Protein AF-0000000078528926 (afdb_homodimer)

Foldseek 3Di:
DAFEAEDELLEQQDPVSVVVVVVVPVVDDHQKYKYKLNLHQDWDWDADPQQKIKTKDHAPPVSGMIIIMIGHNVCSVVWPDWDDPDSHDIDTDD/DAFEAEDELLEQQDPVSVVVVVVVPVVDDHQKYKYKLNLHQDWDWDADPQQKIKTKDHAPPVSGMIIIMIGHNVCNVVWPDWDDPDSHDIDTDD

Secondary structure (DSSP, 8-state):
--EEEEEE-S---SHHHHHHHHHHHTTS--SEEEEE----SS-EEEE-TTS-EEEE----TTS---EEEEE-HHHHTT--EEEESSSSEEEEE-/--EEEEEE-S---SHHHHHHHHHHHTTS--SEEEEE----SS-EEEE-TTS-EEEE----TTS---EEEEE-HHHHTT--EEEEEETTEEEEE-

pLDDT: mean 97.45, std 1.58, range [87.81, 98.94]

Solvent-accessible surface area (backbone atoms only — not comparable to full-atom values): 9236 Å² total; per-residue (Å²): 124,52,30,40,29,23,34,56,57,80,44,43,64,44,71,67,41,43,50,50,49,53,58,55,52,71,74,51,88,59,41,32,33,32,33,25,32,27,32,17,82,58,65,44,79,46,73,46,96,84,44,31,33,39,40,37,30,33,22,46,99,86,46,51,34,3,18,30,38,41,29,29,46,92,47,40,83,47,54,73,48,75,46,61,79,47,38,41,28,23,39,35,34,57,126,52,30,43,28,23,32,55,55,79,43,43,63,42,70,66,41,44,50,50,48,52,57,55,52,71,75,51,89,58,42,31,35,30,32,25,31,26,33,18,84,57,66,44,78,46,73,46,96,84,43,30,33,38,39,37,31,34,23,46,100,86,46,52,33,3,19,29,36,41,29,28,47,94,46,40,84,47,55,72,48,75,45,61,80,47,38,42,29,22,38,36,34,57

Nearest PDB structures (foldseek):
  7n8k-assembly2_B  TM=6.130E-01  e=2.178E-03  Homo sapiens
  8uw3-assembly1_A  TM=6.083E-01  e=4.406E-03  Homo sapiens
  8igi-assembly2_B  TM=6.997E-01  e=2.049E-02  Helicobacter pylori 26695
  5cfe-assembly1_A  TM=7.271E-01  e=3.887E-02  Bacillus subtilis subsp. subtilis str. 168
  7n8k-assembly2_B  TM=6.115E-01  e=2.161E-03  Homo sapiens

Radius of gyration: 15.08 Å; Cα contacts (8 Å, |Δi|>4): 512; chains: 2; bounding box: 36×37×34 Å

InterPro domains:
  IPR036691 Endonuclease/exonuclease/phosphatase superfamily [G3DSA:3.60.10.10] (1-93)
  IPR036691 Endonuclease/exonuclease/phosphatase superfamily [SSF56219] (2-76)

Organism: NCBI:txid53326

Sequence (188 aa):
MMTICTFNARTLASEASIEDLMVQARKIRYDVIGLTETRRHRPLNATFDTGKELFFGTCDGRGVGGVGVLVNTNLAMNIDSFEQLTTRIGRLRLMMTICTFNARTLASEASIEDLMVQARKIRYDVIGLTETRRHRPLNATFDTGKELFFGTCDGRGVGGVGVLVNTNLAMNIDSFEQLTTRIGRLRL

Structure (mmCIF, N/CA/C/O backbone):
data_AF-0000000078528926-model_v1
#
loop_
_entity.id
_entity.type
_entity.pdbx_description
1 polymer 'Endonuclease/exonuclease/phosphatase domain-containing protein'
#
loop_
_atom_site.group_PDB
_atom_site.id
_atom_site.type_symbol
_atom_site.label_atom_id
_atom_site.label_alt_id
_atom_site.label_comp_id
_atom_site.label_asym_id
_atom_site.label_entity_id
_atom_site.label_seq_id
_atom_site.pdbx_PDB_ins_code
_atom_site.Cartn_x
_atom_site.Cartn_y
_atom_site.Cartn_z
_atom_site.occupancy
_atom_site.B_iso_or_equiv
_atom_site.auth_seq_id
_atom_site.auth_comp_id
_atom_site.auth_asym_id
_atom_site.auth_atom_id
_atom_site.pdbx_PDB_model_num
ATOM 1 N N . MET A 1 1 ? 16.234 4.812 -8.852 1 87.94 1 MET A N 1
ATOM 2 C CA . MET A 1 1 ? 14.938 5.348 -8.438 1 87.94 1 MET A CA 1
ATOM 3 C C . MET A 1 1 ? 13.938 4.227 -8.188 1 87.94 1 MET A C 1
ATOM 5 O O . MET A 1 1 ? 13.859 3.27 -8.961 1 87.94 1 MET A O 1
ATOM 9 N N . MET A 1 2 ? 13.258 4.137 -7.004 1 97 2 MET A N 1
ATOM 10 C CA . MET A 1 2 ? 12.297 3.096 -6.637 1 97 2 MET A CA 1
ATOM 11 C C . MET A 1 2 ? 10.867 3.604 -6.762 1 97 2 MET A C 1
ATOM 13 O O . MET A 1 2 ? 10.562 4.727 -6.355 1 97 2 MET A O 1
ATOM 17 N N . THR A 1 3 ? 10 2.818 -7.418 1 98.69 3 THR A N 1
ATOM 18 C CA . THR A 1 3 ? 8.586 3.158 -7.578 1 98.69 3 THR A CA 1
ATOM 19 C C . THR A 1 3 ? 7.711 2.23 -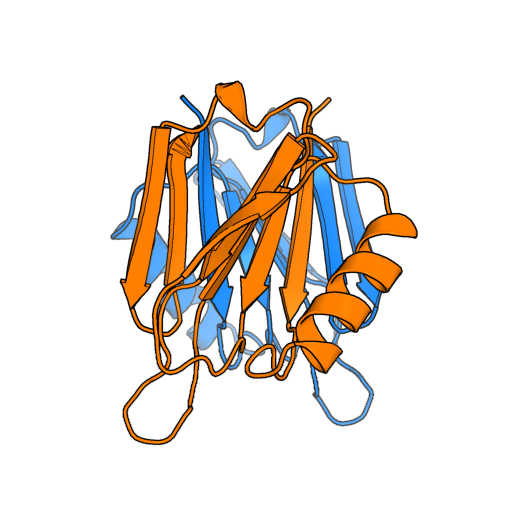6.746 1 98.69 3 THR A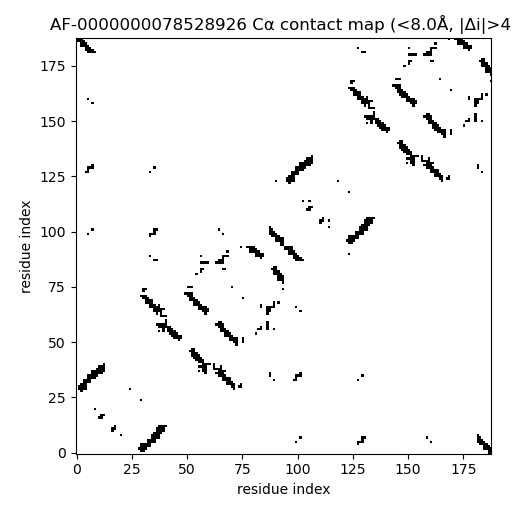 C 1
ATOM 21 O O . THR A 1 3 ? 7.676 1.021 -6.984 1 98.69 3 THR A O 1
ATOM 24 N N . ILE A 1 4 ? 7 2.832 -5.801 1 98.81 4 ILE A N 1
ATOM 25 C CA . ILE A 1 4 ? 6.102 2.09 -4.922 1 98.81 4 ILE A CA 1
ATOM 26 C C . ILE A 1 4 ? 4.652 2.473 -5.219 1 98.81 4 ILE A C 1
ATOM 28 O O . ILE A 1 4 ? 4.293 3.65 -5.164 1 98.81 4 ILE A O 1
ATOM 32 N N . CYS A 1 5 ? 3.838 1.512 -5.527 1 98.81 5 CYS A N 1
ATOM 33 C CA . CYS A 1 5 ? 2.42 1.758 -5.762 1 98.81 5 CYS A CA 1
ATOM 34 C C . CYS A 1 5 ? 1.57 1.136 -4.66 1 98.81 5 CYS A C 1
ATOM 36 O O . CYS A 1 5 ? 1.997 0.185 -4.004 1 98.81 5 CYS A O 1
ATOM 38 N N . THR A 1 6 ? 0.467 1.635 -4.41 1 98.62 6 THR A N 1
ATOM 39 C CA . THR A 1 6 ? -0.575 1.035 -3.582 1 98.62 6 THR A CA 1
ATOM 40 C C . THR A 1 6 ? -1.842 0.796 -4.398 1 98.62 6 THR A C 1
ATOM 42 O O . THR A 1 6 ? -2.188 1.6 -5.27 1 98.62 6 THR A O 1
ATOM 45 N N . PHE A 1 7 ? -2.506 -0.247 -4.125 1 98.62 7 PHE A N 1
ATOM 46 C CA . PHE A 1 7 ? -3.678 -0.627 -4.906 1 98.62 7 PHE A CA 1
ATOM 47 C C . PHE A 1 7 ? -4.734 -1.266 -4.016 1 98.62 7 PHE A C 1
ATOM 49 O O . PHE A 1 7 ? -4.496 -2.312 -3.408 1 98.62 7 PHE A O 1
ATOM 56 N N . ASN A 1 8 ? -5.824 -0.654 -3.838 1 98.31 8 ASN A N 1
ATOM 57 C CA . ASN A 1 8 ? -6.996 -1.347 -3.309 1 98.31 8 ASN A CA 1
ATOM 58 C C . ASN A 1 8 ? -7.645 -2.236 -4.363 1 98.31 8 ASN A C 1
ATOM 60 O O . ASN A 1 8 ? -8.289 -1.738 -5.289 1 98.31 8 ASN A O 1
ATOM 64 N N . ALA A 1 9 ? -7.539 -3.514 -4.176 1 98 9 ALA A N 1
ATOM 65 C CA . ALA A 1 9 ? -7.859 -4.461 -5.242 1 98 9 ALA A CA 1
ATOM 66 C C . ALA A 1 9 ? -9.344 -4.816 -5.223 1 98 9 ALA A C 1
ATOM 68 O O . ALA A 1 9 ? -9.867 -5.363 -6.195 1 98 9 ALA A O 1
ATOM 69 N N . ARG A 1 10 ? -10.039 -4.555 -4.113 1 96.44 10 ARG A N 1
ATOM 70 C CA . ARG A 1 10 ? -11.445 -4.852 -3.871 1 96.44 10 ARG A CA 1
ATOM 71 C C . ARG A 1 10 ? -11.68 -6.355 -3.771 1 96.44 10 ARG A C 1
ATOM 73 O O . ARG A 1 10 ? -12.633 -6.801 -3.137 1 96.44 10 ARG A O 1
ATOM 80 N N . THR A 1 11 ? -10.938 -7.223 -4.477 1 97.81 11 THR A N 1
ATOM 81 C CA . THR A 1 11 ? -10.836 -8.656 -4.234 1 97.81 11 THR A CA 1
ATOM 82 C C . THR A 1 11 ? -9.758 -9.289 -5.113 1 97.81 11 THR A C 1
ATOM 84 O O . THR A 1 11 ? -9.602 -8.906 -6.277 1 97.81 11 THR A O 1
ATOM 87 N N . LEU A 1 12 ? -9.039 -10.234 -4.562 1 98.19 12 LEU A N 1
ATOM 88 C CA . LEU A 1 12 ? -8.078 -11.078 -5.27 1 98.19 12 LEU A CA 1
ATOM 89 C C . LEU A 1 12 ? -8.234 -12.539 -4.867 1 98.19 12 LEU A C 1
ATOM 91 O O . LEU A 1 12 ? -7.254 -13.273 -4.797 1 98.19 12 LEU A O 1
ATOM 95 N N . ALA A 1 13 ? -9.422 -12.898 -4.551 1 96.94 13 ALA A N 1
ATOM 96 C CA . ALA A 1 13 ? -9.711 -14.219 -4 1 96.94 13 ALA A CA 1
ATOM 97 C C . ALA A 1 13 ? -9.703 -15.281 -5.098 1 96.94 13 ALA A C 1
ATOM 99 O O . ALA A 1 13 ? -9.539 -16.469 -4.816 1 96.94 13 ALA A O 1
ATOM 100 N N . SER A 1 14 ? -9.844 -14.852 -6.352 1 96.62 14 SER A N 1
ATOM 101 C CA . SER A 1 14 ? -9.922 -15.82 -7.445 1 96.62 14 SER A CA 1
ATOM 102 C C . SER A 1 14 ? -8.711 -15.711 -8.367 1 96.62 14 SER A C 1
ATOM 104 O O . SER A 1 14 ? -8.031 -14.688 -8.383 1 96.62 14 SER A O 1
ATOM 106 N N . GLU A 1 15 ? -8.508 -16.781 -9.125 1 95.56 15 GLU A N 1
ATOM 107 C CA . GLU A 1 15 ? -7.457 -16.75 -10.141 1 95.56 15 GLU A CA 1
ATOM 108 C C . GLU A 1 15 ? -7.73 -15.664 -11.18 1 95.56 15 GLU A C 1
ATOM 110 O O . GLU A 1 15 ? -6.805 -14.992 -11.633 1 95.56 15 GLU A O 1
ATOM 115 N N . ALA A 1 16 ? -8.93 -15.531 -11.508 1 97.31 16 ALA A N 1
ATOM 116 C CA . ALA A 1 16 ? -9.312 -14.523 -12.492 1 97.31 16 ALA A CA 1
ATOM 117 C C . ALA A 1 16 ? -8.961 -13.125 -12 1 97.31 16 ALA A C 1
ATOM 119 O O . ALA A 1 16 ? -8.469 -12.289 -12.766 1 97.31 16 ALA A O 1
ATOM 120 N N . SER A 1 17 ? -9.266 -12.844 -10.75 1 97.56 17 SER A N 1
ATOM 121 C CA . SER A 1 17 ? -8.961 -11.516 -10.219 1 97.56 17 SER A CA 1
ATOM 122 C C . SER A 1 17 ? -7.453 -11.289 -10.125 1 97.56 17 SER A C 1
ATOM 124 O O . SER A 1 17 ? -6.98 -10.164 -10.289 1 97.56 17 SER A O 1
ATOM 126 N N . ILE A 1 18 ? -6.695 -12.32 -9.906 1 97.31 18 ILE A N 1
ATOM 127 C CA . ILE A 1 18 ? -5.238 -12.211 -9.898 1 97.31 18 ILE A CA 1
ATOM 128 C C . ILE A 1 18 ? -4.73 -11.93 -11.305 1 97.31 18 ILE A C 1
ATOM 130 O O . ILE A 1 18 ? -3.834 -11.102 -11.5 1 97.31 18 ILE A O 1
ATOM 134 N N . GLU A 1 19 ? -5.301 -12.648 -12.234 1 96.56 19 GLU A N 1
ATOM 135 C CA . GLU A 1 19 ? -4.938 -12.375 -13.625 1 96.56 19 GLU A CA 1
ATOM 136 C C . GLU A 1 19 ? -5.219 -10.922 -13.992 1 96.56 19 GLU A C 1
ATOM 138 O O . GLU A 1 19 ? -4.414 -10.281 -14.672 1 96.56 19 GLU A O 1
ATOM 143 N N . ASP A 1 20 ? -6.332 -10.422 -13.586 1 97.06 20 ASP A N 1
ATOM 144 C CA . ASP A 1 20 ? -6.676 -9.023 -13.828 1 97.06 20 ASP A CA 1
ATOM 145 C C . ASP A 1 20 ? -5.648 -8.086 -13.195 1 97.06 20 ASP A C 1
ATOM 147 O O . ASP A 1 20 ? -5.242 -7.094 -13.805 1 97.06 20 ASP A O 1
ATOM 151 N N . LEU A 1 21 ? -5.25 -8.375 -11.992 1 97.75 21 LEU A N 1
ATOM 152 C CA . LEU A 1 21 ? -4.191 -7.613 -11.344 1 97.75 21 LEU A CA 1
ATOM 153 C C . LEU A 1 21 ? -2.939 -7.57 -12.219 1 97.75 21 LEU A C 1
ATOM 155 O O . LEU A 1 21 ? -2.359 -6.5 -12.422 1 97.75 21 LEU A O 1
ATOM 159 N N . MET A 1 22 ? -2.551 -8.711 -12.719 1 97.12 22 MET A N 1
ATOM 160 C CA . MET A 1 22 ? -1.328 -8.789 -13.516 1 97.12 22 MET A CA 1
ATOM 161 C C . MET A 1 22 ? -1.459 -7.969 -14.797 1 97.12 22 MET A C 1
ATOM 163 O O . MET A 1 22 ? -0.498 -7.332 -15.234 1 97.12 22 MET A O 1
ATOM 167 N N . VAL A 1 23 ? -2.607 -8.008 -15.352 1 96.12 23 VAL A N 1
ATOM 168 C CA . VAL A 1 23 ? -2.857 -7.219 -16.562 1 96.12 23 VAL A CA 1
ATOM 169 C C . VAL A 1 23 ? -2.756 -5.73 -16.234 1 96.12 23 VAL A C 1
ATOM 171 O O . VAL A 1 23 ? -2.121 -4.969 -16.969 1 96.12 23 VAL A O 1
ATOM 174 N N . GLN A 1 24 ? -3.334 -5.266 -15.156 1 95.44 24 GLN A N 1
ATOM 175 C CA . GLN A 1 24 ? -3.275 -3.869 -14.734 1 95.44 24 GLN A CA 1
ATOM 176 C C . GLN A 1 24 ? -1.851 -3.463 -14.375 1 95.44 24 GLN A C 1
ATOM 178 O O . GLN A 1 24 ? -1.406 -2.365 -14.719 1 95.44 24 GLN A O 1
ATOM 183 N N . ALA A 1 25 ? -1.159 -4.375 -13.695 1 97.06 25 ALA A N 1
ATOM 184 C CA . ALA A 1 25 ? 0.211 -4.102 -13.273 1 97.06 25 ALA A CA 1
ATOM 185 C C . ALA A 1 25 ? 1.118 -3.863 -14.477 1 97.06 25 ALA A C 1
ATOM 187 O O . ALA A 1 25 ? 2.064 -3.078 -14.406 1 97.06 25 ALA A O 1
ATOM 188 N N . ARG A 1 26 ? 0.802 -4.504 -15.508 1 95.94 26 ARG A N 1
ATOM 189 C CA . ARG A 1 26 ? 1.622 -4.367 -16.703 1 95.94 26 ARG A CA 1
ATOM 190 C C . ARG A 1 26 ? 1.483 -2.975 -17.312 1 95.94 26 ARG A C 1
ATOM 192 O O . ARG A 1 26 ? 2.318 -2.555 -18.109 1 95.94 26 ARG A O 1
ATOM 199 N N . LYS A 1 27 ? 0.483 -2.236 -16.938 1 96.5 27 LYS A N 1
ATOM 200 C CA . LYS A 1 27 ? 0.195 -0.938 -17.531 1 96.5 27 LYS A CA 1
ATOM 201 C C . LYS A 1 27 ? 0.879 0.189 -16.766 1 96.5 27 LYS A C 1
ATOM 203 O O . LYS A 1 27 ? 0.84 1.348 -17.188 1 96.5 27 LYS A O 1
ATOM 208 N N . ILE A 1 28 ? 1.478 -0.108 -15.672 1 96 28 ILE A N 1
ATOM 209 C CA . ILE A 1 28 ? 2.094 0.95 -14.875 1 96 28 ILE A CA 1
ATOM 210 C C . ILE A 1 28 ? 3.518 0.548 -14.5 1 96 28 ILE A C 1
ATOM 212 O O . ILE A 1 28 ? 3.852 -0.639 -14.484 1 96 28 ILE A O 1
ATOM 216 N N . ARG A 1 29 ? 4.344 1.554 -14.281 1 96.38 29 ARG A N 1
ATOM 217 C CA . ARG A 1 29 ? 5.691 1.299 -13.781 1 96.38 29 ARG A CA 1
ATOM 218 C C . ARG A 1 29 ? 5.691 1.139 -12.266 1 96.38 29 ARG A C 1
ATOM 220 O O . ARG A 1 29 ? 5.148 1.979 -11.547 1 96.38 29 ARG A O 1
ATOM 227 N N . TYR A 1 30 ? 6.359 0.09 -11.805 1 98.44 30 TYR A N 1
ATOM 228 C CA . TYR A 1 30 ? 6.461 -0.152 -10.367 1 98.44 30 TYR A CA 1
ATOM 229 C C . TYR A 1 30 ? 7.648 -1.049 -10.047 1 98.44 30 TYR A C 1
ATOM 231 O O . TYR A 1 30 ? 8.094 -1.832 -10.898 1 98.44 30 TYR A O 1
ATOM 239 N N . ASP A 1 31 ? 8.18 -0.869 -8.898 1 98.69 31 ASP A N 1
ATOM 240 C CA . ASP A 1 31 ? 9.07 -1.861 -8.312 1 98.69 31 ASP A CA 1
ATOM 241 C C . ASP A 1 31 ? 8.336 -2.717 -7.281 1 98.69 31 ASP A C 1
ATOM 243 O O . ASP A 1 31 ? 8.602 -3.916 -7.164 1 98.69 31 ASP A O 1
ATOM 247 N N . VAL A 1 32 ? 7.398 -2.123 -6.535 1 98.88 32 VAL A N 1
ATOM 248 C CA . VAL A 1 32 ? 6.555 -2.789 -5.547 1 98.88 32 VAL A CA 1
ATOM 249 C C . VAL A 1 32 ? 5.125 -2.264 -5.648 1 98.88 32 VAL A C 1
ATOM 251 O O . VAL A 1 32 ? 4.91 -1.058 -5.793 1 98.88 32 VAL A O 1
ATOM 254 N N . ILE A 1 33 ? 4.145 -3.107 -5.602 1 98.94 33 ILE A N 1
ATOM 255 C CA . ILE A 1 33 ? 2.748 -2.73 -5.398 1 98.94 33 ILE A CA 1
ATOM 256 C C . ILE A 1 33 ? 2.254 -3.281 -4.062 1 98.94 33 ILE A C 1
ATOM 258 O O . ILE A 1 33 ? 2.225 -4.496 -3.859 1 98.94 33 ILE A O 1
ATOM 262 N N . GLY A 1 34 ? 1.922 -2.395 -3.102 1 98.88 34 GLY A N 1
ATOM 263 C CA . GLY A 1 34 ? 1.169 -2.812 -1.93 1 98.88 34 GLY A CA 1
ATOM 264 C C . GLY A 1 34 ? -0.297 -3.072 -2.225 1 98.88 34 GLY A C 1
ATOM 265 O O . GLY A 1 34 ? -0.964 -2.25 -2.854 1 98.88 34 GLY A O 1
ATOM 266 N N . LEU A 1 35 ? -0.796 -4.141 -1.816 1 98.88 35 LEU A N 1
ATOM 267 C CA . LEU A 1 35 ? -2.158 -4.566 -2.119 1 98.88 35 LEU A CA 1
ATOM 268 C C . LEU A 1 35 ? -3.01 -4.598 -0.854 1 98.88 35 LEU A C 1
ATOM 270 O O . LEU A 1 35 ? -2.549 -5.043 0.199 1 98.88 35 LEU A O 1
ATOM 274 N N . THR A 1 36 ? -4.238 -4.113 -0.914 1 98.75 36 THR A N 1
ATOM 275 C CA . THR A 1 36 ? -5.195 -4.227 0.179 1 98.75 36 THR A CA 1
ATOM 276 C C . THR A 1 36 ? -6.543 -4.734 -0.333 1 98.75 36 THR A C 1
ATOM 278 O O . THR A 1 36 ? -6.785 -4.758 -1.542 1 98.75 36 THR A O 1
ATOM 281 N N . GLU A 1 37 ? -7.363 -5.203 0.576 1 98.44 37 GLU A N 1
ATOM 282 C CA . GLU A 1 37 ? -8.656 -5.805 0.273 1 98.44 37 GLU A CA 1
ATOM 283 C C . GLU A 1 37 ? -8.516 -6.957 -0.714 1 98.44 37 GLU A C 1
ATOM 285 O O . GLU A 1 37 ? -9.227 -7.012 -1.721 1 98.44 37 GLU A O 1
ATOM 290 N N . THR A 1 38 ? -7.57 -7.828 -0.473 1 98.69 38 THR A N 1
ATOM 291 C CA . THR A 1 38 ? -7.383 -8.992 -1.331 1 98.69 38 THR A CA 1
ATOM 292 C C . THR A 1 38 ? -8.484 -10.023 -1.091 1 98.69 38 THR A C 1
ATOM 294 O O . THR A 1 38 ? -8.812 -10.805 -1.983 1 98.69 38 THR A O 1
ATOM 297 N N . ARG A 1 39 ? -9 -10.094 0.171 1 98.5 39 ARG A N 1
ATOM 298 C CA . ARG A 1 39 ? -10.148 -10.891 0.579 1 98.5 39 ARG A CA 1
ATOM 299 C C . ARG A 1 39 ? -9.859 -12.383 0.423 1 98.5 39 ARG A C 1
ATOM 301 O O . ARG A 1 39 ? -10.766 -13.172 0.151 1 98.5 39 ARG A O 1
ATOM 308 N N . AR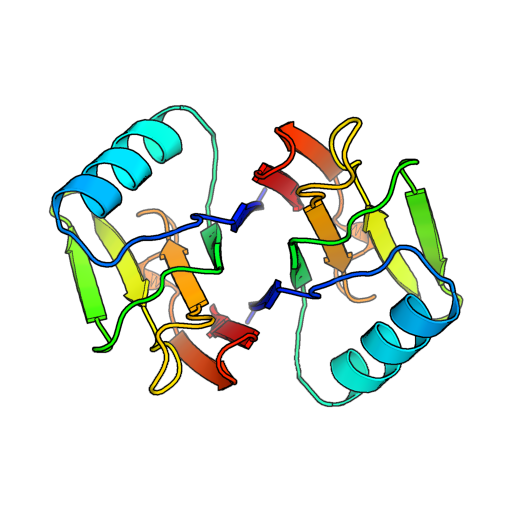G A 1 40 ? -8.586 -12.672 0.601 1 97.75 40 ARG A N 1
ATOM 309 C CA . ARG A 1 40 ? -8.18 -14.07 0.502 1 97.75 40 ARG A CA 1
ATOM 310 C C . ARG A 1 40 ? -8.297 -14.766 1.851 1 97.75 40 ARG A C 1
ATOM 312 O O . ARG A 1 40 ? -7.938 -14.203 2.885 1 97.75 40 ARG A O 1
ATOM 319 N N . HIS A 1 41 ? -8.711 -15.977 1.792 1 97.38 41 HIS A N 1
ATOM 320 C CA . HIS A 1 41 ? -8.875 -16.719 3.041 1 97.38 41 HIS A CA 1
ATOM 321 C C . HIS A 1 41 ? -7.629 -17.531 3.367 1 97.38 41 HIS A C 1
ATOM 323 O O . HIS A 1 41 ? -7.461 -17.984 4.5 1 97.38 41 HIS A O 1
ATOM 329 N N . ARG A 1 42 ? -6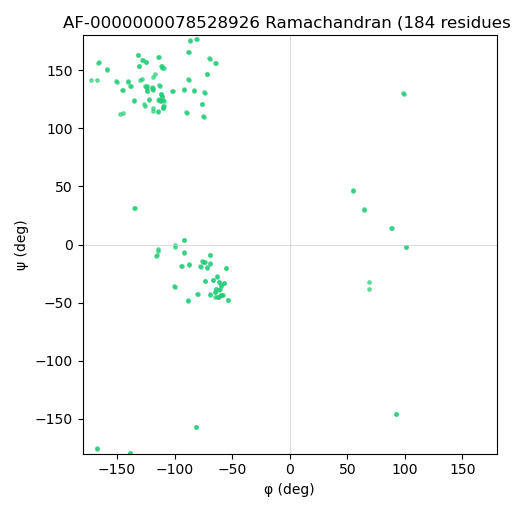.797 -17.766 2.375 1 96.94 42 ARG A N 1
ATOM 330 C CA . ARG A 1 42 ? -5.559 -18.5 2.561 1 96.94 42 ARG A CA 1
ATOM 331 C C . ARG A 1 42 ? -4.355 -17.688 2.098 1 96.94 42 ARG A C 1
ATOM 333 O O . ARG A 1 42 ? -4.418 -17 1.08 1 96.94 42 ARG A O 1
ATOM 340 N N . PRO A 1 43 ? -3.32 -17.75 2.941 1 97.06 43 PRO A N 1
ATOM 341 C CA . PRO A 1 43 ? -2.119 -17.047 2.48 1 97.06 43 PRO A CA 1
ATOM 342 C C . PRO A 1 43 ? -1.52 -17.672 1.222 1 97.06 43 PRO A C 1
ATOM 344 O O . PRO A 1 43 ? -1.794 -18.828 0.913 1 97.06 43 PRO A O 1
ATOM 347 N N . LEU A 1 44 ? -0.79 -16.875 0.498 1 96.12 44 LEU A N 1
ATOM 348 C CA . LEU A 1 44 ? -0.161 -17.344 -0.731 1 96.12 44 LEU A CA 1
ATOM 349 C C . LEU A 1 44 ? 1.195 -16.672 -0.939 1 96.12 44 LEU A C 1
ATOM 351 O O . LEU A 1 44 ? 1.342 -15.477 -0.718 1 96.12 44 LEU A O 1
ATOM 355 N N . ASN A 1 45 ? 2.195 -17.422 -1.251 1 96.62 45 ASN A N 1
ATOM 356 C CA . ASN A 1 45 ? 3.443 -16.953 -1.852 1 96.62 45 ASN A CA 1
ATOM 357 C C . ASN A 1 45 ? 3.676 -17.594 -3.219 1 96.62 45 ASN A C 1
ATOM 359 O O . ASN A 1 45 ? 3.744 -18.812 -3.336 1 96.62 45 ASN A O 1
ATOM 363 N N . ALA A 1 46 ? 3.705 -16.781 -4.18 1 96.25 46 ALA A N 1
ATOM 364 C CA . ALA A 1 46 ? 3.863 -17.297 -5.535 1 96.25 46 ALA A CA 1
ATOM 365 C C . ALA A 1 46 ? 4.984 -16.562 -6.273 1 96.25 46 ALA A C 1
ATOM 367 O O . ALA A 1 46 ? 5.164 -15.359 -6.113 1 96.25 46 ALA A O 1
ATOM 368 N N . THR A 1 47 ? 5.73 -17.328 -7.047 1 95.81 47 THR A N 1
ATOM 369 C CA . THR A 1 47 ? 6.711 -16.797 -7.984 1 95.81 47 THR A CA 1
ATOM 370 C C . THR A 1 47 ? 6.289 -17.078 -9.422 1 95.81 47 THR A C 1
ATOM 372 O O . THR A 1 47 ? 6.055 -18.234 -9.789 1 95.81 47 THR A O 1
ATOM 375 N N . PHE A 1 48 ? 6.223 -16.062 -10.148 1 94.94 48 PHE A N 1
ATOM 376 C CA . PHE A 1 48 ? 5.824 -16.219 -11.539 1 94.94 48 PHE A CA 1
ATOM 377 C C . PHE A 1 48 ? 7.035 -16.484 -12.43 1 94.94 48 PHE A C 1
ATOM 379 O O . PHE A 1 48 ? 8.172 -16.266 -12.016 1 94.94 48 PHE A O 1
ATOM 386 N N . ASP A 1 49 ? 6.762 -16.938 -13.664 1 93.5 49 ASP A N 1
ATOM 387 C CA . ASP A 1 49 ? 7.836 -17.266 -14.594 1 93.5 49 ASP A CA 1
ATOM 388 C C . ASP A 1 49 ? 8.656 -16.031 -14.945 1 93.5 49 ASP A C 1
ATOM 390 O O . ASP A 1 49 ? 9.852 -16.125 -15.227 1 93.5 49 ASP A O 1
ATOM 394 N N . THR A 1 50 ? 8.047 -14.875 -14.891 1 93.88 50 THR A N 1
ATOM 395 C CA . THR A 1 50 ? 8.711 -13.617 -15.219 1 93.88 50 THR A CA 1
ATOM 396 C C . THR A 1 50 ? 9.688 -13.211 -14.117 1 93.88 50 THR A C 1
ATOM 398 O O . THR A 1 50 ? 10.508 -12.312 -14.305 1 93.88 50 THR A O 1
ATOM 401 N N . GLY A 1 51 ? 9.609 -13.82 -12.898 1 96 51 GLY A N 1
ATOM 402 C CA . GLY A 1 51 ? 10.445 -13.484 -11.758 1 96 51 GLY A CA 1
ATOM 403 C C . GLY A 1 51 ? 9.742 -12.609 -10.742 1 96 51 GLY A C 1
ATOM 404 O O . GLY A 1 51 ? 10.281 -12.336 -9.664 1 96 51 GLY A O 1
ATOM 405 N N . LYS A 1 52 ? 8.523 -12.242 -11.047 1 97.88 52 LYS A N 1
ATOM 406 C CA . LYS A 1 52 ? 7.738 -11.461 -10.094 1 97.88 52 LYS A CA 1
ATOM 407 C C . LYS A 1 52 ? 7.305 -12.312 -8.906 1 97.88 52 LYS A C 1
ATOM 409 O O . LYS A 1 52 ? 7.035 -13.508 -9.055 1 97.88 52 LYS A O 1
ATOM 414 N N . GLU A 1 53 ? 7.223 -11.688 -7.77 1 98.5 53 GLU A N 1
ATOM 415 C CA . GLU A 1 53 ? 6.777 -12.391 -6.57 1 98.5 53 GLU A CA 1
ATOM 416 C C . GLU A 1 53 ? 5.504 -11.758 -6.004 1 98.5 53 GLU A C 1
ATOM 418 O O . GLU A 1 53 ? 5.375 -10.531 -5.965 1 98.5 53 GLU A O 1
ATOM 423 N N . LEU A 1 54 ? 4.641 -12.641 -5.676 1 98.62 54 LEU A N 1
ATOM 424 C CA . LEU A 1 54 ? 3.352 -12.234 -5.121 1 98.62 54 LEU A CA 1
ATOM 425 C C . LEU A 1 54 ? 3.133 -12.859 -3.748 1 98.62 54 LEU A C 1
ATOM 427 O O . LEU A 1 54 ? 3.275 -14.07 -3.584 1 98.62 54 LEU A O 1
ATOM 431 N N . PHE A 1 55 ? 2.857 -12.016 -2.736 1 98.81 55 PHE A N 1
ATOM 432 C CA . PHE A 1 55 ? 2.543 -12.461 -1.386 1 98.81 55 PHE A CA 1
ATOM 433 C C . PHE A 1 55 ? 1.149 -12 -0.974 1 98.81 55 PHE A C 1
ATOM 435 O O . PHE A 1 55 ? 0.789 -10.844 -1.171 1 98.81 55 PHE A O 1
ATOM 442 N N . PHE A 1 56 ? 0.369 -12.898 -0.405 1 98.62 56 PHE A N 1
ATOM 443 C CA . PHE A 1 56 ? -0.928 -12.57 0.172 1 98.62 56 PHE A CA 1
ATOM 444 C C . PHE A 1 56 ? -0.998 -13 1.633 1 98.62 56 PHE A C 1
ATOM 446 O O . PHE A 1 56 ? -0.598 -14.109 1.978 1 98.62 56 PHE A O 1
ATOM 453 N N . GLY A 1 57 ? -1.459 -12.094 2.449 1 98.5 57 GLY A N 1
ATOM 454 C CA . GLY A 1 57 ? -2.012 -12.5 3.73 1 98.5 57 GLY A CA 1
ATOM 455 C C . GLY A 1 57 ? -3.451 -12.977 3.635 1 98.5 57 GLY A C 1
ATOM 456 O O . GLY A 1 57 ? -3.873 -13.492 2.6 1 98.5 57 GLY A O 1
ATOM 457 N N . THR A 1 58 ? -4.133 -12.898 4.781 1 98.31 58 THR A N 1
ATOM 458 C CA . THR A 1 58 ? -5.5 -13.414 4.809 1 98.31 58 THR A CA 1
ATOM 459 C C . THR A 1 58 ? -6.473 -12.344 5.289 1 98.31 58 THR A C 1
ATOM 461 O O . THR A 1 58 ? -6.07 -11.391 5.969 1 98.31 58 THR A O 1
ATOM 464 N N . CYS A 1 59 ? -7.738 -12.523 4.902 1 98.25 59 CYS A N 1
ATOM 465 C CA . CYS A 1 59 ? -8.836 -11.719 5.426 1 98.25 59 CYS A CA 1
ATOM 466 C C . CYS A 1 59 ? -9.383 -12.32 6.715 1 98.25 59 CYS A C 1
ATOM 468 O O . CYS A 1 59 ? -8.883 -13.344 7.188 1 98.25 59 CYS A O 1
ATOM 470 N N . ASP A 1 60 ? -10.289 -11.672 7.312 1 97.38 60 ASP A N 1
ATOM 471 C CA . ASP A 1 60 ? -10.906 -12.219 8.516 1 97.38 60 ASP A CA 1
ATOM 472 C C . ASP A 1 60 ? -11.992 -13.234 8.156 1 97.38 60 ASP A C 1
ATOM 474 O O . ASP A 1 60 ? -12.156 -13.586 6.984 1 97.38 60 ASP A O 1
ATOM 478 N N . GLY A 1 61 ? -12.586 -13.859 9.086 1 95.38 61 GLY A N 1
ATOM 479 C CA . GLY A 1 61 ? -13.57 -14.914 8.883 1 95.38 61 GLY A CA 1
ATOM 480 C C . GLY A 1 61 ? -14.734 -14.484 8.008 1 95.38 61 GLY A C 1
ATOM 481 O O . GLY A 1 61 ? -15.422 -15.32 7.426 1 95.38 61 GLY A O 1
ATOM 482 N N . ARG A 1 62 ? -15.008 -13.164 7.852 1 96.56 62 ARG A N 1
ATOM 483 C CA . ARG A 1 62 ? -16.109 -12.625 7.059 1 96.56 62 ARG A CA 1
ATOM 484 C C . ARG A 1 62 ? -15.633 -12.164 5.688 1 96.56 62 ARG A C 1
ATOM 486 O O . ARG A 1 62 ? -16.375 -11.539 4.938 1 96.56 62 ARG A O 1
ATOM 493 N N . GLY A 1 63 ? -14.328 -12.305 5.434 1 96.56 63 GLY A N 1
ATOM 494 C CA . GLY A 1 63 ? -13.773 -11.922 4.141 1 96.56 63 GLY A CA 1
ATOM 495 C C . GLY A 1 63 ? -13.367 -10.469 4.074 1 96.56 63 GLY A C 1
ATOM 496 O O . GLY A 1 63 ? -13.25 -9.898 2.984 1 96.56 63 GLY A O 1
ATOM 497 N N . VAL A 1 64 ? -13.281 -9.844 5.219 1 96.44 64 VAL A N 1
ATOM 498 C CA . VAL A 1 64 ? -12.938 -8.43 5.246 1 96.44 64 VAL A CA 1
ATOM 499 C C . VAL A 1 64 ? -11.422 -8.266 5.379 1 96.44 64 VAL A C 1
ATOM 501 O O . VAL A 1 64 ? -10.789 -8.93 6.199 1 96.44 64 VAL A O 1
ATOM 504 N N . GLY A 1 65 ? -10.883 -7.418 4.574 1 98.06 65 GLY A N 1
ATOM 505 C CA . GLY A 1 65 ? -9.461 -7.102 4.641 1 98.06 65 GLY A CA 1
ATOM 506 C C . GLY A 1 65 ? -8.617 -7.965 3.725 1 98.06 65 GLY A C 1
ATOM 507 O O . GLY A 1 65 ? -9.047 -8.32 2.625 1 98.06 65 GLY A O 1
ATOM 508 N N . GLY A 1 66 ? -7.441 -8.273 4.156 1 98.62 66 GLY A N 1
ATOM 509 C CA . GLY A 1 66 ? -6.43 -8.969 3.375 1 98.62 66 GLY A CA 1
ATOM 510 C C . GLY A 1 66 ? -5.402 -8.031 2.768 1 98.62 66 GLY A C 1
ATOM 511 O O . GLY A 1 66 ? -5.758 -7.047 2.125 1 98.62 66 GLY A O 1
ATOM 512 N N . VAL A 1 67 ? -4.203 -8.352 2.953 1 98.81 67 VAL A N 1
ATOM 513 C CA . VAL A 1 67 ? -3.1 -7.535 2.451 1 98.81 67 VAL A CA 1
ATOM 514 C C . VAL A 1 67 ? -2.137 -8.406 1.647 1 98.81 67 VAL A C 1
ATOM 516 O O . VAL A 1 67 ? -2.148 -9.633 1.774 1 98.81 67 VAL A O 1
ATOM 519 N N . GLY A 1 68 ? -1.353 -7.777 0.783 1 98.81 68 GLY A N 1
ATOM 520 C CA . GLY A 1 68 ? -0.331 -8.445 -0.005 1 98.81 68 GLY A CA 1
ATOM 521 C C . GLY A 1 68 ? 0.628 -7.484 -0.68 1 98.81 68 GLY A C 1
ATOM 522 O O . GLY A 1 68 ? 0.572 -6.273 -0.444 1 98.81 68 GLY A O 1
ATOM 523 N N . VAL A 1 69 ? 1.509 -8.055 -1.462 1 98.88 69 VAL A N 1
ATOM 524 C CA . VAL A 1 69 ? 2.457 -7.246 -2.221 1 98.88 69 VAL A CA 1
ATOM 525 C C . VAL A 1 69 ? 2.834 -7.965 -3.514 1 98.88 69 VAL A C 1
ATOM 527 O O . VAL A 1 69 ? 2.908 -9.195 -3.547 1 98.88 69 VAL A O 1
ATOM 530 N N . LEU A 1 70 ? 2.943 -7.246 -4.527 1 98.81 70 LEU A N 1
ATOM 531 C CA . LEU A 1 70 ? 3.541 -7.68 -5.785 1 98.81 70 LEU A CA 1
ATOM 532 C C . LEU A 1 70 ? 4.887 -6.996 -6.012 1 98.81 70 LEU A C 1
ATOM 534 O O . LEU A 1 70 ? 4.961 -5.766 -6.062 1 98.81 70 LEU A O 1
ATOM 538 N N . VAL A 1 71 ? 5.938 -7.785 -6.105 1 98.81 71 VAL A N 1
ATOM 539 C CA . VAL A 1 71 ? 7.289 -7.258 -6.238 1 98.81 71 VAL A CA 1
ATOM 540 C C . VAL A 1 71 ? 7.84 -7.59 -7.625 1 98.81 71 VAL A C 1
ATOM 542 O O . VAL A 1 71 ? 7.77 -8.734 -8.07 1 98.81 71 VAL A O 1
ATOM 545 N N . ASN A 1 72 ? 8.328 -6.574 -8.25 1 98.44 72 ASN A N 1
ATOM 546 C CA . ASN A 1 72 ? 8.867 -6.742 -9.594 1 98.44 72 ASN A CA 1
ATOM 547 C C . ASN A 1 72 ? 10.156 -7.551 -9.578 1 98.44 72 ASN A C 1
ATOM 549 O O . ASN A 1 72 ? 10.859 -7.594 -8.562 1 98.44 72 ASN A O 1
ATOM 553 N N . THR A 1 73 ? 10.492 -8.094 -10.703 1 97.12 73 THR A N 1
ATOM 554 C CA . THR A 1 73 ? 11.602 -9.031 -10.867 1 97.12 73 THR A CA 1
ATOM 555 C C . THR A 1 73 ? 12.906 -8.406 -10.398 1 97.12 73 THR A C 1
ATOM 557 O O . THR A 1 73 ? 13.742 -9.086 -9.797 1 97.12 73 THR A O 1
ATOM 560 N N . ASN A 1 74 ? 13.062 -7.133 -10.562 1 95.75 74 ASN A N 1
ATOM 561 C CA . ASN A 1 74 ? 14.336 -6.477 -10.266 1 95.75 74 ASN A CA 1
ATOM 562 C C . ASN A 1 74 ? 14.586 -6.395 -8.766 1 95.75 74 ASN A C 1
ATOM 564 O O . ASN A 1 74 ? 15.727 -6.246 -8.328 1 95.75 74 ASN A O 1
ATOM 568 N N . LEU A 1 75 ? 13.477 -6.539 -7.996 1 96.94 75 LEU A N 1
ATOM 569 C CA . LEU A 1 75 ? 13.609 -6.398 -6.551 1 96.94 75 LEU A CA 1
ATOM 570 C C . LEU A 1 75 ? 13.328 -7.719 -5.844 1 96.94 75 LEU A C 1
ATOM 572 O O . LEU A 1 75 ? 13.523 -7.836 -4.633 1 96.94 75 LEU A O 1
ATOM 576 N N . ALA A 1 76 ? 12.922 -8.664 -6.582 1 96.12 76 ALA A N 1
ATOM 577 C CA . ALA A 1 76 ? 12.453 -9.922 -6.004 1 96.12 76 ALA A CA 1
ATOM 578 C C . ALA A 1 76 ? 13.555 -10.586 -5.176 1 96.12 76 ALA A C 1
ATOM 580 O O . ALA A 1 76 ? 13.281 -11.18 -4.133 1 96.12 76 ALA A O 1
ATOM 581 N N . MET A 1 77 ? 14.766 -10.438 -5.617 1 94.5 77 MET A N 1
ATOM 582 C CA . MET A 1 77 ? 15.875 -11.086 -4.934 1 94.5 77 MET A CA 1
ATOM 583 C C . MET A 1 77 ? 16.219 -10.359 -3.637 1 94.5 77 MET A C 1
ATOM 585 O O . MET A 1 77 ? 16.953 -10.883 -2.801 1 94.5 77 MET A O 1
ATOM 589 N N . ASN A 1 78 ? 15.75 -9.195 -3.473 1 97.06 78 ASN A N 1
ATOM 590 C CA . ASN A 1 78 ? 16.062 -8.383 -2.301 1 97.06 78 ASN A CA 1
ATOM 591 C C . ASN A 1 78 ? 15.031 -8.586 -1.19 1 97.06 78 ASN A C 1
ATOM 593 O O . ASN A 1 78 ? 15.164 -8.016 -0.107 1 97.06 78 ASN A O 1
ATOM 597 N N . ILE A 1 79 ? 14.117 -9.484 -1.424 1 98.19 79 ILE A N 1
ATOM 598 C CA . ILE A 1 79 ? 13.062 -9.672 -0.43 1 98.19 79 ILE A CA 1
ATOM 599 C C . ILE A 1 79 ? 13.617 -10.453 0.764 1 98.19 79 ILE A C 1
ATOM 601 O O . ILE A 1 79 ? 14.109 -11.57 0.61 1 98.19 79 ILE A O 1
ATOM 605 N N . ASP A 1 80 ? 13.516 -9.812 1.813 1 98.44 80 ASP A N 1
ATOM 606 C CA . ASP A 1 80 ? 13.859 -10.492 3.059 1 98.44 80 ASP A CA 1
ATOM 607 C C . ASP A 1 80 ? 12.648 -11.219 3.639 1 98.44 80 ASP A C 1
ATOM 609 O O . ASP A 1 80 ? 12.734 -12.391 4 1 98.44 80 ASP A O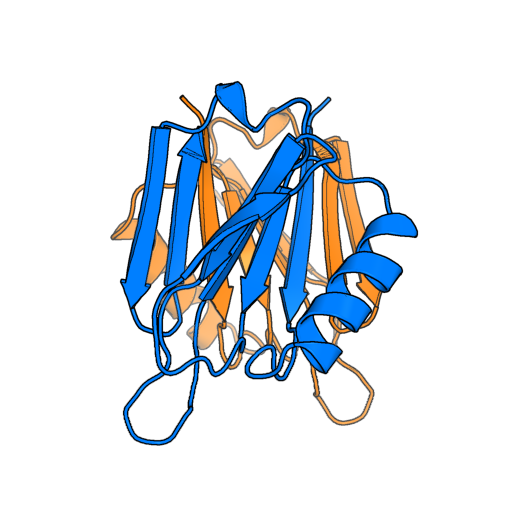 1
ATOM 613 N N . SER A 1 81 ? 11.516 -10.484 3.699 1 98.19 81 SER A N 1
ATOM 614 C CA . SER A 1 81 ? 10.305 -11.102 4.242 1 98.19 81 SER A CA 1
ATOM 615 C C . SER A 1 81 ? 9.07 -10.266 3.92 1 98.19 81 SER A C 1
ATOM 617 O O . SER A 1 81 ? 9.18 -9.07 3.631 1 98.19 81 SER A O 1
ATOM 619 N N . PHE A 1 82 ? 7.957 -10.977 3.947 1 98.69 82 PHE A N 1
ATOM 620 C CA . PHE A 1 82 ? 6.641 -10.352 3.99 1 98.69 82 PHE A CA 1
ATOM 621 C C . PHE A 1 82 ? 5.832 -10.883 5.172 1 98.69 82 PHE A C 1
ATOM 623 O O . PHE A 1 82 ? 5.797 -12.086 5.418 1 98.69 82 PHE A O 1
ATOM 630 N N . GLU A 1 83 ? 5.172 -9.953 5.848 1 98.44 83 GLU A N 1
ATOM 631 C CA . GLU A 1 83 ? 4.34 -10.352 6.98 1 98.44 83 GLU A CA 1
ATOM 632 C C . GLU A 1 83 ? 3.043 -9.539 7.016 1 98.44 83 GLU A C 1
ATOM 634 O O . GLU A 1 83 ? 3.043 -8.352 6.711 1 98.44 83 GLU A O 1
ATOM 639 N N . GLN A 1 84 ? 1.987 -10.242 7.363 1 98.62 84 GLN A N 1
ATOM 640 C CA . GLN A 1 84 ? 0.737 -9.562 7.684 1 98.62 84 GLN A CA 1
ATOM 641 C C . GLN A 1 84 ? 0.657 -9.234 9.172 1 98.62 84 GLN A C 1
ATOM 643 O O . GLN A 1 84 ? 0.578 -10.133 10.008 1 98.62 84 GLN A O 1
ATOM 648 N N . LEU A 1 85 ? 0.664 -8.016 9.508 1 98.31 85 LEU A N 1
ATOM 649 C CA . LEU A 1 85 ? 0.58 -7.617 10.906 1 98.31 85 LEU A CA 1
ATOM 650 C C . LEU A 1 85 ? -0.861 -7.668 11.398 1 98.31 85 LEU A C 1
ATOM 652 O O . LEU A 1 85 ? -1.119 -8.086 12.531 1 98.31 85 LEU A O 1
ATOM 656 N N . THR A 1 86 ? -1.83 -7.219 10.664 1 97.5 86 THR A N 1
ATOM 657 C CA . THR A 1 86 ? -3.273 -7.352 10.82 1 97.5 86 THR A CA 1
ATOM 658 C C . THR A 1 86 ? -3.941 -7.621 9.477 1 97.5 86 THR A C 1
ATOM 660 O O . THR A 1 86 ? -3.27 -7.68 8.445 1 97.5 86 THR A O 1
ATOM 663 N N . THR A 1 87 ? -5.188 -7.746 9.508 1 97.94 87 THR A N 1
ATOM 664 C CA . THR A 1 87 ? -5.875 -7.961 8.242 1 97.94 87 THR A CA 1
ATOM 665 C C . THR A 1 87 ? -5.816 -6.707 7.375 1 97.94 87 THR A C 1
ATOM 667 O O . THR A 1 87 ? -6.129 -6.754 6.184 1 97.94 87 THR A O 1
ATOM 670 N N . ARG A 1 88 ? -5.332 -5.602 7.965 1 97.69 88 ARG A N 1
ATOM 671 C CA . ARG A 1 88 ? -5.328 -4.344 7.227 1 97.69 88 ARG A CA 1
ATOM 672 C C . ARG A 1 88 ? -3.902 -3.855 6.988 1 97.69 88 ARG A C 1
ATOM 674 O O . ARG A 1 88 ? -3.686 -2.891 6.254 1 97.69 88 ARG A O 1
ATOM 681 N N . ILE A 1 89 ? -2.898 -4.457 7.602 1 98.56 89 ILE A N 1
ATOM 682 C CA . ILE A 1 89 ? -1.527 -3.967 7.516 1 98.56 89 ILE A CA 1
ATOM 683 C C . ILE A 1 89 ? -0.607 -5.09 7.043 1 98.56 89 ILE A C 1
ATOM 685 O O . ILE A 1 89 ? -0.503 -6.133 7.691 1 98.56 89 ILE A O 1
ATOM 689 N N . GLY A 1 90 ? 0.035 -4.867 5.906 1 98.69 90 GLY A N 1
ATOM 690 C CA . GLY A 1 90 ? 1.121 -5.711 5.434 1 98.69 90 GLY A CA 1
ATOM 691 C C . GLY A 1 90 ? 2.479 -5.035 5.512 1 98.69 90 GLY A C 1
ATOM 692 O O . GLY A 1 90 ? 2.576 -3.814 5.387 1 98.69 90 GLY A O 1
ATOM 693 N N . ARG A 1 91 ? 3.523 -5.828 5.664 1 98.88 91 ARG A N 1
ATOM 694 C CA . ARG A 1 91 ? 4.883 -5.301 5.758 1 98.88 91 ARG A CA 1
ATOM 695 C C . ARG A 1 91 ? 5.844 -6.105 4.895 1 98.88 91 ARG A C 1
ATOM 697 O O . ARG A 1 91 ? 5.961 -7.324 5.055 1 98.88 91 ARG A O 1
ATOM 704 N N . LEU A 1 92 ? 6.504 -5.441 4.027 1 98.88 92 LEU A N 1
ATOM 705 C CA . LEU A 1 92 ? 7.547 -6.004 3.18 1 98.88 92 LEU A CA 1
ATOM 706 C C . LEU A 1 92 ? 8.914 -5.461 3.574 1 98.88 92 LEU A C 1
ATOM 708 O O . LEU A 1 92 ? 9.094 -4.25 3.705 1 98.88 92 LEU A O 1
ATOM 712 N N . ARG A 1 93 ? 9.82 -6.367 3.805 1 98.69 93 ARG A N 1
ATOM 713 C CA . ARG A 1 93 ? 11.211 -5.98 4.047 1 98.69 93 ARG A CA 1
ATOM 714 C C . ARG A 1 93 ? 12.102 -6.371 2.873 1 98.69 93 ARG A C 1
ATOM 716 O O . ARG A 1 93 ? 12.062 -7.512 2.412 1 98.69 93 ARG A O 1
ATOM 723 N N . LEU A 1 94 ? 12.719 -5.336 2.412 1 97.62 94 LEU A N 1
ATOM 724 C CA . LEU A 1 94 ? 13.633 -5.527 1.295 1 97.62 94 LEU A CA 1
ATOM 725 C C . LEU A 1 94 ? 15.078 -5.395 1.753 1 97.62 94 LEU A C 1
ATOM 727 O O . LEU A 1 94 ? 15.367 -4.684 2.717 1 97.62 94 LEU A O 1
ATOM 731 N N . MET B 1 1 ? 18.344 -1.74 4.504 1 87.81 1 MET B N 1
ATOM 732 C CA . MET B 1 1 ? 17.125 -2.514 4.375 1 87.81 1 MET B CA 1
ATOM 733 C C . MET B 1 1 ? 15.898 -1.6 4.371 1 87.81 1 MET B C 1
ATOM 735 O O . MET B 1 1 ? 15.82 -0.66 5.168 1 87.81 1 MET B O 1
ATOM 739 N N . MET B 1 2 ? 14.977 -1.659 3.355 1 97.06 2 MET B N 1
ATOM 740 C CA . MET B 1 2 ? 13.789 -0.815 3.232 1 97.06 2 MET B CA 1
ATOM 741 C C . MET B 1 2 ? 12.539 -1.568 3.664 1 97.06 2 MET B C 1
ATOM 743 O O . MET B 1 2 ? 12.359 -2.736 3.316 1 97.06 2 MET B O 1
ATOM 747 N N . THR B 1 3 ? 11.719 -0.932 4.516 1 98.69 3 THR B N 1
ATOM 748 C CA . THR B 1 3 ? 10.461 -1.514 4.98 1 98.69 3 THR B CA 1
ATOM 749 C C . THR B 1 3 ? 9.273 -0.774 4.387 1 98.69 3 THR B C 1
ATOM 751 O O . THR B 1 3 ? 9.07 0.413 4.652 1 98.69 3 THR B O 1
ATOM 754 N N . ILE B 1 4 ? 8.492 -1.509 3.611 1 98.81 4 ILE B N 1
ATOM 755 C CA . ILE B 1 4 ? 7.297 -0.958 2.973 1 98.81 4 ILE B CA 1
ATOM 756 C C . ILE B 1 4 ? 6.047 -1.589 3.582 1 98.81 4 ILE B C 1
ATOM 758 O O . ILE B 1 4 ? 5.898 -2.812 3.582 1 98.81 4 ILE B O 1
ATOM 762 N N . CYS B 1 5 ? 5.168 -0.786 4.098 1 98.88 5 CYS B N 1
ATOM 763 C CA . CYS B 1 5 ? 3.906 -1.276 4.645 1 98.88 5 CYS B CA 1
ATOM 764 C C . CYS B 1 5 ? 2.73 -0.839 3.781 1 98.88 5 CYS B C 1
ATOM 766 O O . CYS B 1 5 ? 2.82 0.155 3.057 1 98.88 5 CYS B O 1
ATOM 768 N N . THR B 1 6 ? 1.713 -1.525 3.785 1 98.69 6 THR B N 1
ATOM 769 C CA . THR B 1 6 ? 0.417 -1.139 3.238 1 98.69 6 THR B CA 1
ATOM 770 C C . THR B 1 6 ? -0.638 -1.078 4.34 1 98.69 6 THR B C 1
ATOM 772 O O . THR B 1 6 ? -0.611 -1.878 5.277 1 98.69 6 THR B O 1
ATOM 775 N N . PHE B 1 7 ? -1.548 -0.196 4.207 1 98.62 7 PHE B N 1
ATOM 776 C CA . PHE B 1 7 ? -2.555 0.001 5.246 1 98.62 7 PHE B CA 1
ATOM 777 C C . PHE B 1 7 ? -3.885 0.421 4.637 1 98.62 7 PHE B C 1
ATOM 779 O O . PHE B 1 7 ? -3.984 1.482 4.016 1 98.62 7 PHE B O 1
ATOM 786 N N . ASN B 1 8 ? -4.844 -0.379 4.707 1 98.25 8 ASN B N 1
ATOM 787 C CA . ASN B 1 8 ? -6.211 0.081 4.477 1 98.25 8 ASN B CA 1
ATOM 788 C C . ASN B 1 8 ? -6.742 0.877 5.664 1 98.25 8 ASN B C 1
ATOM 790 O O . ASN B 1 8 ? -7.047 0.307 6.711 1 98.25 8 ASN B O 1
ATOM 794 N N . ALA B 1 9 ? -6.902 2.154 5.461 1 98 9 ALA B N 1
ATOM 795 C CA . ALA B 1 9 ? -7.141 3.061 6.582 1 98 9 ALA B CA 1
ATOM 796 C C . ALA B 1 9 ? -8.625 3.15 6.902 1 98 9 ALA B C 1
ATOM 798 O O . ALA B 1 9 ? -9.008 3.639 7.973 1 98 9 ALA B O 1
ATOM 799 N N . ARG B 1 10 ? -9.492 2.709 5.969 1 96.31 10 ARG B N 1
ATOM 800 C CA . ARG B 1 10 ? -10.945 2.744 6.059 1 96.31 10 ARG B CA 1
ATOM 801 C C . ARG B 1 10 ? -11.461 4.18 5.992 1 96.31 10 ARG B C 1
ATOM 803 O O . ARG B 1 10 ? -12.547 4.43 5.457 1 96.31 10 ARG B O 1
ATOM 810 N N . THR B 1 11 ? -10.75 5.188 6.637 1 97.81 11 THR B N 1
ATOM 811 C CA . THR B 1 11 ? -10.969 6.609 6.406 1 97.81 11 THR B CA 1
ATOM 812 C C . THR B 1 11 ? -9.852 7.441 7.02 1 97.81 11 THR B C 1
ATOM 814 O O . THR B 1 11 ? -9.359 7.121 8.109 1 97.81 11 THR B O 1
ATOM 817 N N . LEU B 1 12 ? -9.461 8.492 6.324 1 98.19 12 LEU B N 1
ATOM 818 C CA . LEU B 1 12 ? -8.531 9.5 6.812 1 98.19 12 LEU B CA 1
ATOM 819 C C . LEU B 1 12 ? -9.039 10.906 6.492 1 98.19 12 LEU B C 1
ATOM 821 O O . LEU B 1 12 ? -8.242 11.805 6.211 1 98.19 12 LEU B O 1
ATOM 825 N N . ALA B 1 13 ? -10.312 11.047 6.473 1 96.94 13 ALA B N 1
ATOM 826 C CA . ALA B 1 13 ? -10.945 12.289 6.035 1 96.94 13 ALA B CA 1
ATOM 827 C C . ALA B 1 13 ? -10.883 13.352 7.129 1 96.94 13 ALA B C 1
ATOM 829 O O . ALA B 1 13 ? -11.008 14.547 6.852 1 96.94 13 ALA B O 1
ATOM 830 N N . SER B 1 14 ? -10.656 12.938 8.367 1 96.56 14 SER B N 1
ATOM 831 C CA . SER B 1 14 ? -10.656 13.891 9.469 1 96.56 14 SER B CA 1
ATOM 832 C C . SER B 1 14 ? -9.273 14.008 10.102 1 96.56 14 SER B C 1
ATOM 834 O O . SER B 1 14 ? -8.438 13.109 9.945 1 96.56 14 SER B O 1
ATOM 836 N N . GLU B 1 15 ? -9.094 15.117 10.828 1 95.5 15 GLU B N 1
ATOM 837 C CA . GLU B 1 15 ? -7.852 15.273 11.594 1 95.5 15 GLU B CA 1
ATOM 838 C C . GLU B 1 15 ? -7.695 14.172 12.625 1 95.5 15 GLU B C 1
ATOM 840 O O . GLU B 1 15 ? -6.59 13.672 12.852 1 95.5 15 GLU B O 1
ATOM 845 N N . ALA B 1 16 ? -8.758 13.828 13.203 1 97.25 16 ALA B N 1
ATOM 846 C CA . ALA B 1 16 ? -8.727 12.773 14.219 1 97.25 16 ALA B CA 1
ATOM 847 C C . ALA B 1 16 ? -8.258 11.445 13.617 1 97.25 16 ALA B C 1
ATOM 849 O O . ALA B 1 16 ? -7.477 10.727 14.234 1 97.25 16 ALA B O 1
ATOM 850 N N . SER B 1 17 ? -8.781 11.102 12.461 1 97.5 17 SER B N 1
ATOM 851 C CA . SER B 1 17 ? -8.375 9.844 11.836 1 97.5 17 SER B CA 1
ATOM 852 C C . SER B 1 17 ? -6.914 9.883 11.406 1 97.5 17 SER B C 1
ATOM 854 O O . SER B 1 17 ? -6.227 8.859 11.422 1 97.5 17 SER B O 1
ATOM 856 N N . ILE B 1 18 ? -6.406 11.031 11.055 1 97.31 18 ILE B N 1
ATOM 857 C CA . ILE B 1 18 ? -4.996 11.18 10.711 1 97.31 18 ILE B CA 1
ATOM 858 C C . ILE B 1 18 ? -4.141 11.008 11.961 1 97.31 18 ILE B C 1
ATOM 860 O O . ILE B 1 18 ? -3.09 10.359 11.922 1 97.31 18 ILE B O 1
ATOM 864 N N . GLU B 1 19 ? -4.609 11.609 13.016 1 96.5 19 GLU B N 1
ATOM 865 C CA . GLU B 1 19 ? -3.904 11.422 14.281 1 96.5 19 GLU B CA 1
ATOM 866 C C . GLU B 1 19 ? -3.84 9.938 14.656 1 96.5 19 GLU B C 1
ATOM 868 O O . GLU B 1 19 ? -2.803 9.453 15.117 1 96.5 19 GLU B O 1
ATOM 873 N N . ASP B 1 20 ? -4.918 9.25 14.492 1 97 20 ASP B N 1
ATOM 874 C CA . ASP B 1 20 ? -4.949 7.816 14.758 1 97 20 ASP B CA 1
ATOM 875 C C . ASP B 1 20 ? -3.939 7.074 13.883 1 97 20 ASP B C 1
ATOM 877 O O . ASP B 1 20 ? -3.244 6.176 14.359 1 97 20 ASP B O 1
ATOM 881 N N . LEU B 1 21 ? -3.871 7.414 12.633 1 97.69 21 LEU B N 1
ATOM 882 C CA . LEU B 1 21 ? -2.861 6.852 11.742 1 97.69 21 LEU B CA 1
ATOM 883 C C . LEU B 1 21 ? -1.462 7.039 12.32 1 97.69 21 LEU B C 1
ATOM 885 O O . LEU B 1 21 ? -0.67 6.094 12.359 1 97.69 21 LEU B O 1
ATOM 889 N N . MET B 1 22 ? -1.171 8.25 12.766 1 97.06 22 MET B N 1
ATOM 890 C CA . MET B 1 22 ? 0.163 8.547 13.273 1 97.06 22 MET B CA 1
ATOM 891 C C . MET B 1 22 ? 0.463 7.727 14.523 1 97.06 22 MET B C 1
ATOM 893 O O . MET B 1 22 ? 1.593 7.277 14.719 1 97.06 22 MET B O 1
ATOM 897 N N . VAL B 1 23 ? -0.528 7.578 15.32 1 96.12 23 VAL B N 1
ATOM 898 C CA . VAL B 1 23 ? -0.365 6.766 16.516 1 96.12 23 VAL B CA 1
ATOM 899 C C . VAL B 1 23 ? -0.07 5.32 16.125 1 96.12 23 VAL B C 1
ATOM 901 O O . VAL B 1 23 ? 0.836 4.691 16.688 1 96.12 23 VAL B O 1
ATOM 904 N N . GLN B 1 24 ? -0.784 4.742 15.18 1 95.44 24 GLN B N 1
ATOM 905 C CA . GLN B 1 24 ? -0.564 3.379 14.719 1 95.44 24 GLN B CA 1
ATOM 906 C C . GLN B 1 24 ? 0.8 3.24 14.047 1 95.44 24 GLN B C 1
ATOM 908 O O . GLN B 1 24 ? 1.499 2.244 14.25 1 95.44 24 GLN B O 1
ATOM 913 N N . ALA B 1 25 ? 1.153 4.246 13.258 1 97.06 25 ALA B N 1
ATOM 914 C CA . ALA B 1 25 ? 2.43 4.227 12.547 1 97.06 25 ALA B CA 1
ATOM 915 C C . ALA B 1 25 ? 3.6 4.172 13.523 1 97.06 25 ALA B C 1
ATOM 917 O O . ALA B 1 25 ? 4.633 3.566 13.234 1 97.06 25 ALA B O 1
ATOM 918 N N . ARG B 1 26 ? 3.404 4.758 14.617 1 96.06 26 ARG B N 1
ATOM 919 C CA . ARG B 1 26 ? 4.473 4.789 15.617 1 96.06 26 ARG B CA 1
ATOM 920 C C . ARG B 1 26 ? 4.719 3.402 16.203 1 96.06 26 ARG B C 1
ATOM 922 O O . ARG B 1 26 ? 5.77 3.146 16.781 1 96.06 26 ARG B O 1
ATOM 929 N N . LYS B 1 27 ? 3.799 2.5 16.031 1 96.62 27 LYS B N 1
ATOM 930 C CA . LYS B 1 27 ? 3.881 1.179 16.641 1 96.62 27 LYS B CA 1
ATOM 931 C C . LYS B 1 27 ? 4.57 0.183 15.711 1 96.62 27 LYS B C 1
ATOM 933 O O . LYS B 1 27 ? 4.836 -0.957 16.109 1 96.62 27 LYS B O 1
ATOM 938 N N . ILE B 1 28 ? 4.848 0.571 14.516 1 96.25 28 ILE B N 1
ATOM 939 C CA . ILE B 1 28 ? 5.445 -0.373 13.578 1 96.25 28 ILE B CA 1
ATOM 940 C C . ILE B 1 28 ? 6.66 0.269 12.906 1 96.25 28 ILE B C 1
ATOM 942 O O . ILE B 1 28 ? 6.766 1.496 12.844 1 96.25 28 ILE B O 1
ATOM 946 N N . ARG B 1 29 ? 7.586 -0.575 12.484 1 96.75 29 ARG B N 1
ATOM 947 C CA . ARG B 1 29 ? 8.719 -0.094 11.711 1 96.75 29 ARG B CA 1
ATOM 948 C C . ARG B 1 29 ? 8.359 0.044 10.234 1 96.75 29 ARG B C 1
ATOM 950 O O . ARG B 1 29 ? 7.816 -0.887 9.633 1 96.75 29 ARG B O 1
ATOM 957 N N . TYR B 1 30 ? 8.711 1.171 9.656 1 98.5 30 TYR B N 1
ATOM 958 C CA . TYR B 1 30 ? 8.445 1.405 8.242 1 98.5 30 TYR B CA 1
ATOM 959 C C . TYR B 1 30 ? 9.359 2.496 7.688 1 98.5 30 TYR B C 1
ATOM 961 O O . TYR B 1 30 ? 9.828 3.359 8.438 1 98.5 30 TYR B O 1
ATOM 969 N N . ASP B 1 31 ? 9.641 2.391 6.461 1 98.69 31 ASP B N 1
ATOM 970 C CA . ASP B 1 31 ? 10.188 3.514 5.707 1 98.69 31 ASP B CA 1
ATOM 971 C C . ASP B 1 31 ? 9.102 4.211 4.891 1 98.69 31 ASP B C 1
ATOM 973 O O . ASP B 1 31 ? 9.117 5.434 4.742 1 98.69 31 ASP B O 1
ATOM 977 N N . VAL B 1 32 ? 8.148 3.445 4.355 1 98.88 32 VAL B N 1
ATOM 978 C CA . VAL B 1 32 ? 7 3.932 3.598 1 98.88 32 VAL B CA 1
ATOM 979 C C . VAL B 1 32 ? 5.746 3.162 4.004 1 98.88 32 VAL B C 1
ATOM 981 O O . VAL B 1 32 ? 5.785 1.94 4.168 1 98.88 32 VAL B O 1
ATOM 984 N N . ILE B 1 33 ? 4.637 3.812 4.203 1 98.94 33 ILE B N 1
ATOM 985 C CA . ILE B 1 33 ? 3.322 3.188 4.309 1 98.94 33 ILE B CA 1
ATOM 986 C C . ILE B 1 33 ? 2.449 3.619 3.131 1 98.94 33 ILE B C 1
ATOM 988 O O . ILE B 1 33 ? 2.164 4.805 2.965 1 98.94 33 ILE B O 1
ATOM 992 N N . GLY B 1 34 ? 2.078 2.672 2.25 1 98.88 34 GLY B N 1
ATOM 993 C CA . GLY B 1 34 ? 1.02 2.93 1.287 1 98.88 34 GLY B CA 1
ATOM 994 C C . GLY B 1 34 ? -0.364 2.934 1.909 1 98.88 34 GLY B C 1
ATOM 995 O O . GLY B 1 34 ? -0.722 2.012 2.645 1 98.88 34 GLY B O 1
ATOM 996 N N . LEU B 1 35 ? -1.124 3.9 1.656 1 98.88 35 LEU B N 1
ATOM 997 C CA . LEU B 1 35 ? -2.434 4.09 2.27 1 98.88 35 LEU B CA 1
ATOM 998 C C . LEU B 1 35 ? -3.545 3.941 1.236 1 98.88 35 LEU B C 1
ATOM 1000 O O . LEU B 1 35 ? -3.424 4.438 0.114 1 98.88 35 LEU B O 1
ATOM 1004 N N . THR B 1 36 ? -4.617 3.248 1.567 1 98.75 36 THR B N 1
ATOM 1005 C CA . THR B 1 36 ? -5.805 3.162 0.725 1 98.75 36 THR B CA 1
ATOM 1006 C C . THR B 1 36 ? -7.066 3.434 1.539 1 98.75 36 THR B C 1
ATOM 1008 O O . THR B 1 36 ? -7.027 3.438 2.771 1 98.75 36 THR B O 1
ATOM 1011 N N . GLU B 1 37 ? -8.148 3.717 0.856 1 98.44 37 GLU B N 1
ATOM 1012 C CA . GLU B 1 37 ? -9.43 4.074 1.457 1 98.44 37 GLU B CA 1
ATOM 1013 C C . GLU B 1 37 ? -9.281 5.262 2.408 1 98.44 37 GLU B C 1
ATOM 1015 O O . GLU B 1 37 ? -9.742 5.207 3.551 1 98.44 37 GLU B O 1
ATOM 1020 N N . THR B 1 38 ? -8.586 6.285 1.98 1 98.69 38 THR B N 1
ATOM 1021 C CA . THR B 1 38 ? -8.422 7.48 2.799 1 98.69 38 THR B CA 1
ATOM 1022 C C . THR B 1 38 ? -9.711 8.289 2.836 1 98.69 38 THR B C 1
ATOM 1024 O O . THR B 1 38 ? -9.961 9.031 3.795 1 98.69 38 THR B O 1
ATOM 1027 N N . ARG B 1 39 ? -10.508 8.242 1.732 1 98.5 39 ARG B N 1
ATOM 1028 C CA . ARG B 1 39 ? -11.844 8.82 1.614 1 98.5 39 ARG B CA 1
ATOM 1029 C C . ARG B 1 39 ? -11.789 10.344 1.725 1 98.5 39 ARG B C 1
ATOM 1031 O O . ARG B 1 39 ? -12.734 10.969 2.193 1 98.5 39 ARG B O 1
ATOM 1038 N N . ARG B 1 40 ? -10.641 10.844 1.282 1 97.69 40 ARG B N 1
ATOM 1039 C CA . ARG B 1 40 ? -10.461 12.297 1.316 1 97.69 40 ARG B CA 1
ATOM 1040 C C . ARG B 1 40 ? -11 12.938 0.046 1 97.69 40 ARG B C 1
ATOM 1042 O O . ARG B 1 40 ? -10.797 12.43 -1.056 1 97.69 40 ARG B O 1
ATOM 1049 N N . HIS B 1 41 ? -11.602 14.07 0.228 1 97.38 41 HIS B N 1
ATOM 1050 C CA . HIS B 1 41 ? -12.172 14.75 -0.935 1 97.38 41 HIS B CA 1
ATOM 1051 C C . HIS B 1 41 ? -11.188 15.766 -1.51 1 97.38 41 HIS B C 1
ATOM 1053 O O . HIS B 1 41 ? -11.359 16.234 -2.641 1 97.38 41 HIS B O 1
ATOM 1059 N N . ARG B 1 42 ? -10.219 16.141 -0.72 1 96.88 42 ARG B N 1
ATOM 1060 C CA . ARG B 1 42 ? -9.211 17.109 -1.156 1 96.88 42 ARG B CA 1
ATOM 1061 C C . ARG B 1 42 ? -7.805 16.531 -1.009 1 96.88 42 ARG B C 1
ATOM 1063 O O . ARG B 1 42 ? -7.508 15.852 -0.023 1 96.88 42 ARG B O 1
ATOM 1070 N N . PRO B 1 43 ? -7.027 16.75 -2.072 1 96.94 43 PRO B N 1
ATOM 1071 C CA . PRO B 1 43 ? -5.648 16.281 -1.921 1 96.94 43 PRO B CA 1
ATOM 1072 C C . PRO B 1 43 ? -4.895 17.016 -0.813 1 96.94 43 PRO B C 1
ATOM 1074 O O . PRO B 1 43 ? -5.297 18.109 -0.412 1 96.94 43 PRO B O 1
ATOM 1077 N N . LEU B 1 44 ? -3.883 16.375 -0.294 1 96 44 LEU B N 1
ATOM 1078 C CA . LEU B 1 44 ? -3.082 16.969 0.771 1 96 44 LEU B CA 1
ATOM 1079 C C . LEU B 1 44 ? -1.617 16.562 0.641 1 96 44 LEU B C 1
ATOM 1081 O O . LEU B 1 44 ? -1.312 15.406 0.352 1 96 44 LEU B O 1
ATOM 1085 N N . ASN B 1 45 ? -0.727 17.469 0.745 1 96.62 45 ASN B N 1
ATOM 1086 C CA . ASN B 1 45 ? 0.689 17.266 1.026 1 96.62 45 ASN B CA 1
ATOM 1087 C C . ASN B 1 45 ? 1.114 17.953 2.318 1 96.62 45 ASN B C 1
ATOM 1089 O O . ASN B 1 45 ? 1 19.172 2.439 1 96.62 45 ASN B O 1
ATOM 1093 N N . ALA B 1 46 ? 1.485 17.172 3.221 1 96.25 46 ALA B N 1
ATOM 1094 C CA . ALA B 1 46 ? 1.854 17.734 4.516 1 96.25 46 ALA B CA 1
ATOM 1095 C C . ALA B 1 46 ? 3.223 17.234 4.965 1 96.25 46 ALA B C 1
ATOM 1097 O O . ALA B 1 46 ? 3.568 16.078 4.738 1 96.25 46 ALA B O 1
ATOM 1098 N N . THR B 1 47 ? 3.973 18.125 5.582 1 95.88 47 THR B N 1
ATOM 1099 C CA . THR B 1 47 ? 5.219 17.797 6.266 1 95.88 47 THR B CA 1
ATOM 1100 C C . THR B 1 47 ? 5.094 18.031 7.766 1 95.88 47 THR B C 1
ATOM 1102 O O . THR B 1 47 ? 4.754 19.125 8.203 1 95.88 47 THR B O 1
ATOM 1105 N N . PHE B 1 48 ? 5.367 17.016 8.461 1 94.81 48 PHE B N 1
ATOM 1106 C CA . PHE B 1 48 ? 5.273 17.125 9.914 1 94.81 48 PHE B CA 1
ATOM 1107 C C . PHE B 1 48 ? 6.586 17.625 10.5 1 94.81 48 PHE B C 1
ATOM 1109 O O . PHE B 1 48 ? 7.625 17.609 9.844 1 94.81 48 PHE B O 1
ATOM 1116 N N . ASP B 1 49 ? 6.516 18.047 11.789 1 93.5 49 ASP B N 1
ATOM 1117 C CA . ASP B 1 49 ? 7.699 18.578 12.461 1 93.5 49 ASP B CA 1
ATOM 1118 C C . ASP B 1 49 ? 8.789 17.516 12.586 1 93.5 49 ASP B C 1
ATOM 1120 O O . ASP B 1 49 ? 9.977 17.828 12.578 1 93.5 49 ASP B O 1
ATOM 1124 N N . THR B 1 50 ? 8.398 16.266 12.625 1 93.94 50 THR B N 1
ATOM 1125 C CA . THR B 1 50 ? 9.328 15.156 12.766 1 93.94 50 THR B CA 1
ATOM 1126 C C . THR B 1 50 ? 10.078 14.914 11.453 1 93.94 50 THR B C 1
ATOM 1128 O O . THR B 1 50 ? 11.078 14.188 11.43 1 93.94 50 THR B O 1
ATOM 1131 N N . GLY B 1 51 ? 9.617 15.469 10.312 1 96 51 GLY B N 1
ATOM 1132 C CA . GLY B 1 51 ? 10.219 15.273 9 1 96 51 GLY B CA 1
ATOM 1133 C C . GLY B 1 51 ? 9.469 14.266 8.148 1 96 51 GLY B C 1
ATOM 1134 O O . GLY B 1 51 ? 9.789 14.078 6.973 1 96 51 GLY B O 1
ATOM 1135 N N . LYS B 1 52 ? 8.445 13.688 8.703 1 97.81 52 LYS B N 1
ATOM 1136 C CA . LYS B 1 52 ? 7.617 12.758 7.941 1 97.81 52 LYS B CA 1
ATOM 1137 C C . LYS B 1 52 ? 6.777 13.5 6.898 1 97.81 52 LYS B C 1
ATOM 1139 O O . LYS B 1 52 ? 6.34 14.625 7.137 1 97.81 52 LYS B O 1
ATOM 1144 N N . GLU B 1 53 ? 6.559 12.852 5.809 1 98.5 53 GLU B N 1
ATOM 1145 C CA . GLU B 1 53 ? 5.734 13.438 4.754 1 98.5 53 GLU B CA 1
ATOM 1146 C C . GLU B 1 53 ? 4.5 12.586 4.48 1 98.5 5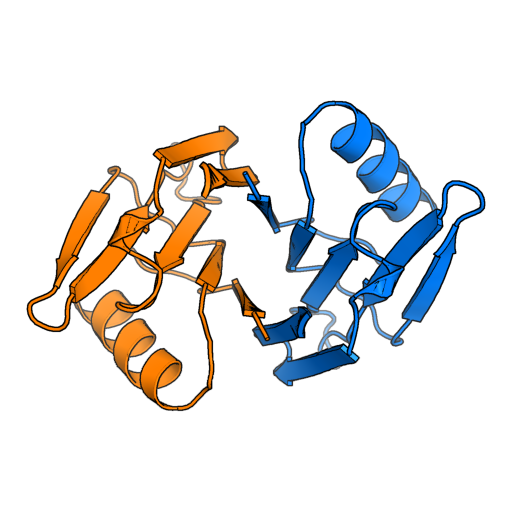3 GLU B C 1
ATOM 1148 O O . GLU B 1 53 ? 4.586 11.359 4.434 1 98.5 53 GLU B O 1
ATOM 1153 N N . LEU B 1 54 ? 3.436 13.281 4.383 1 98.62 54 LEU B N 1
ATOM 1154 C CA . LEU B 1 54 ? 2.146 12.648 4.129 1 98.62 54 LEU B CA 1
ATOM 1155 C C . LEU B 1 54 ? 1.513 13.203 2.855 1 98.62 54 LEU B C 1
ATOM 1157 O O . LEU B 1 54 ? 1.397 14.414 2.691 1 98.62 54 LEU B O 1
ATOM 1161 N N . PHE B 1 55 ? 1.179 12.305 1.912 1 98.75 55 PHE B N 1
ATOM 1162 C CA . PHE B 1 55 ? 0.494 12.664 0.676 1 98.75 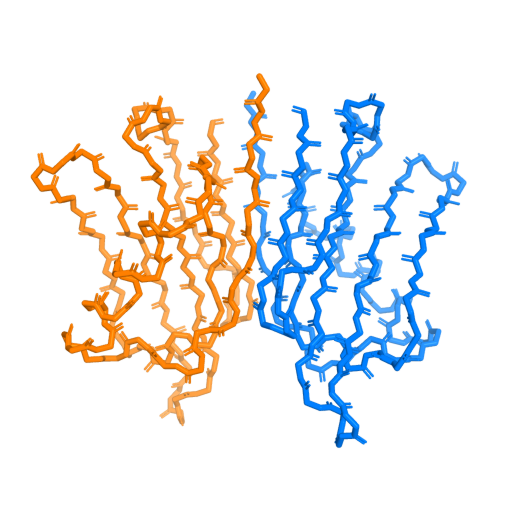55 PHE B CA 1
ATOM 1163 C C . PHE B 1 55 ? -0.854 11.961 0.578 1 98.75 55 PHE B C 1
ATOM 1165 O O . PHE B 1 55 ? -0.948 10.75 0.816 1 98.75 55 PHE B O 1
ATOM 1172 N N . PHE B 1 56 ? -1.898 12.688 0.226 1 98.62 56 PHE B N 1
ATOM 1173 C CA . PHE B 1 56 ? -3.213 12.117 -0.052 1 98.62 56 PHE B CA 1
ATOM 1174 C C . PHE B 1 56 ? -3.686 12.508 -1.447 1 98.62 56 PHE B C 1
ATOM 1176 O O . PHE B 1 56 ? -3.588 13.672 -1.841 1 98.62 56 PHE B O 1
ATOM 1183 N N . GLY B 1 57 ? -4.137 11.523 -2.168 1 98.44 57 GLY B N 1
ATOM 1184 C CA . GLY B 1 57 ? -5.031 11.812 -3.279 1 98.44 57 GLY B CA 1
ATOM 1185 C C . GLY B 1 57 ? -6.469 12.023 -2.846 1 98.44 57 GLY B C 1
ATOM 1186 O O . GLY B 1 57 ? -6.727 12.484 -1.73 1 98.44 57 GLY B O 1
ATOM 1187 N N . THR B 1 58 ? -7.371 11.805 -3.805 1 98.31 58 THR B N 1
ATOM 1188 C CA . THR B 1 58 ? -8.773 12.062 -3.504 1 98.31 58 THR B CA 1
ATOM 1189 C C . THR B 1 58 ? -9.625 10.828 -3.781 1 98.31 58 THR B C 1
ATOM 1191 O O . THR B 1 58 ? -9.234 9.961 -4.562 1 98.31 58 THR B O 1
ATOM 1194 N N . CYS B 1 59 ? -10.789 10.781 -3.107 1 98.25 59 CYS B N 1
ATOM 1195 C CA . CYS B 1 59 ? -11.82 9.781 -3.391 1 98.25 59 CYS B CA 1
ATOM 1196 C C . CYS B 1 59 ? -12.734 10.258 -4.512 1 98.25 59 CYS B C 1
ATOM 1198 O O . CYS B 1 59 ? -12.539 11.344 -5.066 1 98.25 59 CYS B O 1
ATOM 1200 N N . ASP B 1 60 ? -13.609 9.453 -4.914 1 97.44 60 ASP B N 1
ATOM 1201 C CA . ASP B 1 60 ? -14.562 9.867 -5.938 1 97.44 60 ASP B CA 1
ATOM 1202 C C . ASP B 1 60 ? -15.703 10.68 -5.324 1 97.44 60 ASP B C 1
ATOM 1204 O O . ASP B 1 60 ? -15.664 11.016 -4.141 1 97.44 60 ASP B O 1
ATOM 1208 N N . GLY B 1 61 ? -16.594 11.164 -6.086 1 95.5 61 GLY B N 1
ATOM 1209 C CA . GLY B 1 61 ? -17.688 12.031 -5.652 1 95.5 61 GLY B CA 1
ATOM 1210 C C . GLY B 1 61 ? -18.531 11.414 -4.547 1 95.5 61 GLY B C 1
ATOM 1211 O O . GLY B 1 61 ? -19.203 12.133 -3.812 1 95.5 61 GLY B O 1
ATOM 1212 N N . ARG B 1 62 ? -18.516 10.07 -4.355 1 96.62 62 ARG B N 1
ATOM 1213 C CA . ARG B 1 62 ? -19.297 9.359 -3.35 1 96.62 62 ARG B CA 1
ATOM 1214 C C . ARG B 1 62 ? -18.453 9.031 -2.127 1 96.62 62 ARG B C 1
ATOM 1216 O O . ARG B 1 62 ? -18.891 8.289 -1.243 1 96.62 62 ARG B O 1
ATOM 1223 N N . GLY B 1 63 ? -17.172 9.398 -2.182 1 96.69 63 GLY B N 1
ATOM 1224 C CA . GLY B 1 63 ? -16.297 9.156 -1.05 1 96.69 63 GLY B CA 1
ATOM 1225 C C . GLY B 1 63 ? -15.625 7.797 -1.096 1 96.69 63 GLY B C 1
ATOM 1226 O O . GLY B 1 63 ? -15.172 7.285 -0.068 1 96.69 63 GLY B O 1
ATOM 1227 N N . VAL B 1 64 ? -15.688 7.172 -2.236 1 96.56 64 VAL B N 1
ATOM 1228 C CA . VAL B 1 64 ? -15.117 5.832 -2.361 1 96.56 64 VAL B CA 1
ATOM 1229 C C . VAL B 1 64 ? -13.672 5.934 -2.836 1 96.56 64 VAL B C 1
ATOM 1231 O O . VAL B 1 64 ? -13.359 6.688 -3.76 1 96.56 64 VAL B O 1
ATOM 1234 N N . GLY B 1 65 ? -12.82 5.211 -2.203 1 98.12 65 GLY B N 1
ATOM 1235 C CA . GLY B 1 65 ? -11.422 5.145 -2.594 1 98.12 65 GLY B CA 1
ATOM 1236 C C . GLY B 1 65 ? -10.555 6.164 -1.878 1 98.12 65 GLY B C 1
ATOM 1237 O O . GLY B 1 65 ? -10.773 6.461 -0.703 1 98.12 65 GLY B O 1
ATOM 1238 N N . GLY B 1 66 ? -9.578 6.668 -2.541 1 98.62 66 GLY B N 1
ATOM 1239 C CA . GLY B 1 66 ? -8.555 7.547 -1.996 1 98.62 66 GLY B CA 1
ATOM 1240 C C . GLY B 1 66 ? -7.262 6.82 -1.661 1 98.62 66 GLY B C 1
ATOM 1241 O O . GLY B 1 66 ? -7.281 5.797 -0.975 1 98.62 66 GLY B O 1
ATOM 1242 N N . VAL B 1 67 ? -6.215 7.336 -2.123 1 98.81 67 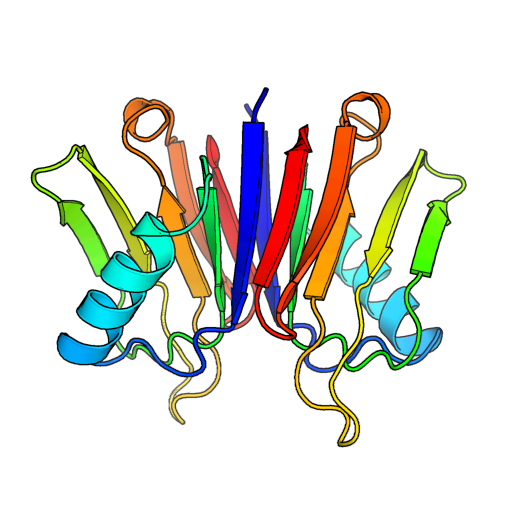VAL B N 1
ATOM 1243 C CA . VAL B 1 67 ? -4.898 6.738 -1.903 1 98.81 67 VAL B CA 1
ATOM 1244 C C . VAL B 1 67 ? -3.947 7.785 -1.325 1 98.81 67 VAL B C 1
ATOM 1246 O O . VAL B 1 67 ? -4.203 8.984 -1.421 1 98.81 67 VAL B O 1
ATOM 1249 N N . GLY B 1 68 ? -2.891 7.32 -0.676 1 98.81 68 GLY B N 1
ATOM 1250 C CA . GLY B 1 68 ? -1.851 8.18 -0.128 1 98.81 68 GLY B CA 1
ATOM 1251 C C . GLY B 1 68 ? -0.611 7.414 0.297 1 98.81 68 GLY B C 1
ATOM 1252 O O . GLY B 1 68 ? -0.506 6.207 0.057 1 98.81 68 GLY B O 1
ATOM 1253 N N . VAL B 1 69 ? 0.302 8.148 0.882 1 98.88 69 VAL B N 1
ATOM 1254 C CA . VAL B 1 69 ? 1.526 7.535 1.387 1 98.88 69 VAL B CA 1
ATOM 1255 C C . VAL B 1 69 ? 2.051 8.336 2.578 1 98.88 69 VAL B C 1
ATOM 1257 O O . VAL B 1 69 ? 1.906 9.555 2.625 1 98.88 69 VAL B O 1
ATOM 1260 N N . LEU B 1 70 ? 2.512 7.66 3.516 1 98.81 70 LEU B N 1
ATOM 1261 C CA . LEU B 1 70 ? 3.291 8.219 4.613 1 98.81 70 LEU B CA 1
ATOM 1262 C C . LEU B 1 70 ? 4.75 7.785 4.52 1 98.81 70 LEU B C 1
ATOM 1264 O O . LEU B 1 70 ? 5.051 6.59 4.531 1 98.81 70 LEU B O 1
ATOM 1268 N N . VAL B 1 71 ? 5.641 8.75 4.395 1 98.81 71 VAL B N 1
ATOM 1269 C CA . VAL B 1 71 ? 7.062 8.477 4.211 1 98.81 71 VAL B CA 1
ATOM 1270 C C . VAL B 1 71 ? 7.836 8.922 5.445 1 98.81 71 VAL B C 1
ATOM 1272 O O . VAL B 1 71 ? 7.668 10.047 5.926 1 98.81 71 VAL B O 1
ATOM 1275 N N . ASN B 1 72 ? 8.625 8.016 5.918 1 98.5 72 ASN B N 1
ATOM 1276 C CA . ASN B 1 72 ? 9.414 8.305 7.117 1 98.5 72 ASN B CA 1
ATOM 1277 C C . ASN B 1 72 ? 10.508 9.328 6.836 1 98.5 72 ASN B C 1
ATOM 1279 O O . ASN B 1 72 ? 10.938 9.484 5.695 1 98.5 72 ASN B O 1
ATOM 1283 N N . THR B 1 73 ? 10.984 9.938 7.875 1 97.31 73 THR B N 1
ATOM 1284 C CA . THR B 1 73 ? 11.922 11.055 7.805 1 97.31 73 THR B CA 1
ATOM 1285 C C . THR B 1 73 ? 13.18 10.656 7.043 1 97.31 73 THR B C 1
ATOM 1287 O O . THR B 1 73 ? 13.734 11.461 6.289 1 97.31 73 THR B O 1
ATOM 1290 N N . ASN B 1 74 ? 13.578 9.438 7.137 1 96.06 74 ASN B N 1
ATOM 1291 C CA . ASN B 1 74 ? 14.836 9 6.551 1 96.06 74 ASN B CA 1
ATOM 1292 C C . ASN B 1 74 ? 14.758 8.953 5.027 1 96.06 74 ASN B C 1
ATOM 1294 O O . ASN B 1 74 ? 15.789 8.992 4.348 1 96.06 74 ASN B O 1
ATOM 1298 N N . LEU B 1 75 ? 13.508 8.891 4.516 1 97.06 75 LEU B N 1
ATOM 1299 C CA . LEU B 1 75 ? 13.352 8.766 3.072 1 97.06 75 LEU B CA 1
ATOM 1300 C C . LEU B 1 75 ? 12.688 10.008 2.484 1 97.06 75 LEU B C 1
ATOM 1302 O O . LEU B 1 75 ? 12.578 10.133 1.263 1 97.06 75 LEU B O 1
ATOM 1306 N N . ALA B 1 76 ? 12.312 10.883 3.309 1 96.31 76 ALA B N 1
ATOM 1307 C CA . ALA B 1 76 ? 11.508 12.023 2.881 1 96.31 76 ALA B CA 1
ATOM 1308 C C . ALA B 1 76 ? 12.242 12.852 1.832 1 96.31 76 ALA B C 1
ATOM 1310 O O . ALA B 1 76 ? 11.633 13.359 0.887 1 96.31 76 ALA B O 1
ATOM 1311 N N . MET B 1 77 ? 13.531 12.945 1.972 1 94.88 77 MET B N 1
ATOM 1312 C CA . MET B 1 77 ? 14.312 13.773 1.056 1 94.88 77 MET B CA 1
ATOM 1313 C C . MET B 1 77 ? 14.484 13.078 -0.293 1 94.88 77 MET B C 1
ATOM 1315 O O . MET B 1 77 ? 14.906 13.703 -1.268 1 94.88 77 MET B O 1
ATOM 1319 N N . ASN B 1 78 ? 14.203 11.836 -0.358 1 97.19 78 ASN B N 1
ATOM 1320 C CA . ASN B 1 78 ? 14.375 11.062 -1.581 1 97.19 78 ASN B CA 1
ATOM 1321 C C . ASN B 1 78 ? 13.102 11.047 -2.424 1 97.19 78 ASN B C 1
ATOM 1323 O O . ASN B 1 78 ? 13.086 10.477 -3.516 1 97.19 78 ASN B O 1
ATOM 1327 N N . ILE B 1 79 ? 12.109 11.773 -1.973 1 98.25 79 ILE B N 1
ATOM 1328 C CA . ILE B 1 79 ? 10.844 11.75 -2.697 1 98.25 79 ILE B CA 1
ATOM 1329 C C . ILE B 1 79 ? 10.961 12.586 -3.967 1 98.25 79 ILE B C 1
ATOM 1331 O O . ILE B 1 79 ? 11.266 13.781 -3.902 1 98.25 79 ILE B O 1
ATOM 1335 N N . ASP B 1 80 ? 10.742 11.922 -4.988 1 98.44 80 ASP B N 1
ATOM 1336 C CA . ASP B 1 80 ? 10.664 12.625 -6.262 1 98.44 80 ASP B CA 1
ATOM 1337 C C . ASP B 1 80 ? 9.25 13.109 -6.543 1 98.44 80 ASP B C 1
ATOM 1339 O O . ASP B 1 80 ? 9.039 14.273 -6.895 1 98.44 80 ASP B O 1
ATOM 1343 N N . SER B 1 81 ? 8.289 12.203 -6.355 1 98.19 81 SER B N 1
ATOM 1344 C CA . SER B 1 81 ? 6.898 12.578 -6.602 1 98.19 81 SER B CA 1
ATOM 1345 C C . SER B 1 81 ? 5.934 11.547 -6.023 1 98.19 81 SER B C 1
ATOM 1347 O O . SER B 1 81 ? 6.312 10.398 -5.793 1 98.19 81 SER B O 1
ATOM 1349 N N . PHE B 1 82 ? 4.73 12.031 -5.773 1 98.69 82 PHE B N 1
ATOM 1350 C CA . PHE B 1 82 ? 3.566 11.188 -5.531 1 98.69 82 PHE B CA 1
ATOM 1351 C C . PHE B 1 82 ? 2.434 11.539 -6.488 1 98.69 82 PHE B C 1
ATOM 1353 O O . PHE B 1 82 ? 2.129 12.719 -6.691 1 98.69 82 PHE B O 1
ATOM 1360 N N . GLU B 1 83 ? 1.814 10.5 -7.031 1 98.44 83 GLU B N 1
ATOM 1361 C CA . GLU B 1 83 ? 0.696 10.719 -7.945 1 98.44 83 GLU B CA 1
ATOM 1362 C C . GLU B 1 83 ? -0.414 9.695 -7.703 1 98.44 83 GLU B C 1
ATOM 1364 O O . GLU B 1 83 ? -0.14 8.523 -7.43 1 98.44 83 GLU B O 1
ATOM 1369 N N . GLN B 1 84 ? -1.635 10.195 -7.77 1 98.62 84 GLN B N 1
ATOM 1370 C CA . GLN B 1 84 ? -2.787 9.305 -7.812 1 98.62 84 GLN B CA 1
ATOM 1371 C C . GLN B 1 84 ? -3.148 8.938 -9.25 1 98.62 84 GLN B C 1
ATOM 1373 O O . GLN B 1 84 ? -3.572 9.789 -10.023 1 98.62 84 GLN B O 1
ATOM 1378 N N . LEU B 1 85 ? -2.998 7.73 -9.609 1 98.25 85 LEU B N 1
ATOM 1379 C CA . LEU B 1 85 ? -3.326 7.297 -10.961 1 98.25 85 LEU B CA 1
ATOM 1380 C C . LEU B 1 85 ? -4.828 7.086 -11.117 1 98.25 85 LEU B C 1
ATOM 1382 O O . LEU B 1 85 ? -5.406 7.434 -12.148 1 98.25 85 LEU B O 1
ATOM 1386 N N . THR B 1 86 ? -5.512 6.492 -10.195 1 97.5 86 THR B N 1
ATOM 1387 C CA . THR B 1 86 ? -6.953 6.367 -10.016 1 97.5 86 THR B CA 1
ATOM 1388 C C . THR B 1 86 ? -7.332 6.539 -8.547 1 97.5 86 THR B C 1
ATOM 1390 O O . THR B 1 86 ? -6.461 6.734 -7.695 1 97.5 86 THR B O 1
ATOM 1393 N N . THR B 1 87 ? -8.547 6.441 -8.297 1 97.94 87 THR B N 1
ATOM 1394 C CA . THR B 1 87 ? -8.953 6.555 -6.902 1 97.94 87 THR B CA 1
ATOM 1395 C C . THR B 1 87 ? -8.477 5.348 -6.102 1 97.94 87 THR B C 1
ATOM 1397 O O . THR B 1 87 ? -8.508 5.359 -4.867 1 97.94 87 THR B O 1
ATOM 1400 N N . ARG B 1 88 ? -7.965 4.336 -6.809 1 97.69 88 ARG B N 1
ATOM 1401 C CA . ARG B 1 88 ? -7.574 3.111 -6.117 1 97.69 88 ARG B CA 1
ATOM 1402 C C . ARG B 1 88 ? -6.07 2.883 -6.219 1 97.69 88 ARG B C 1
ATOM 1404 O O . ARG B 1 88 ? -5.531 1.982 -5.57 1 97.69 88 ARG B O 1
ATOM 1411 N N . ILE B 1 89 ? -5.344 3.646 -7.023 1 98.56 89 ILE B N 1
ATOM 1412 C CA . ILE B 1 89 ? -3.926 3.404 -7.254 1 98.56 89 ILE B CA 1
ATOM 1413 C C . ILE B 1 89 ? -3.133 4.68 -6.98 1 98.56 89 ILE B C 1
ATOM 1415 O O . ILE B 1 89 ? -3.377 5.715 -7.602 1 98.56 89 ILE B O 1
ATOM 1419 N N . GLY B 1 90 ? -2.209 4.59 -6.039 1 98.69 90 GLY B N 1
ATOM 1420 C CA . GLY B 1 90 ? -1.212 5.625 -5.805 1 98.69 90 GLY B CA 1
ATOM 1421 C C . GLY B 1 90 ? 0.192 5.199 -6.191 1 98.69 90 GLY B C 1
ATOM 1422 O O . GLY B 1 90 ? 0.533 4.016 -6.105 1 98.69 90 GLY B O 1
ATOM 1423 N N . ARG B 1 91 ? 1.019 6.164 -6.559 1 98.88 91 ARG B N 1
ATOM 1424 C CA . ARG B 1 91 ? 2.391 5.879 -6.965 1 98.88 91 ARG B CA 1
ATOM 1425 C C . ARG B 1 91 ? 3.367 6.859 -6.324 1 98.88 91 ARG B C 1
ATOM 1427 O O . ARG B 1 91 ? 3.223 8.078 -6.473 1 98.88 91 ARG B O 1
ATOM 1434 N N . LEU B 1 92 ? 4.312 6.324 -5.645 1 98.88 92 LEU B N 1
ATOM 1435 C CA . LEU B 1 92 ? 5.406 7.082 -5.047 1 98.88 92 LEU B CA 1
ATOM 1436 C C . LEU B 1 92 ? 6.727 6.785 -5.754 1 98.88 92 LEU B C 1
ATOM 1438 O O . LEU B 1 92 ? 7.082 5.621 -5.949 1 98.88 92 LEU B O 1
ATOM 1442 N N . ARG B 1 93 ? 7.383 7.832 -6.152 1 98.69 93 ARG B N 1
ATOM 1443 C CA . ARG B 1 93 ? 8.727 7.691 -6.715 1 98.69 93 ARG B CA 1
ATOM 1444 C C . ARG B 1 93 ? 9.773 8.258 -5.766 1 98.69 93 ARG B C 1
ATOM 1446 O O . ARG B 1 93 ? 9.641 9.383 -5.281 1 98.69 93 ARG B O 1
ATOM 1453 N N . LEU B 1 94 ? 10.656 7.371 -5.492 1 97.62 94 LEU B N 1
ATOM 1454 C CA . LEU B 1 94 ? 11.758 7.742 -4.613 1 97.62 94 LEU B CA 1
ATOM 1455 C C . LEU B 1 94 ? 13.062 7.855 -5.398 1 97.62 94 LEU B C 1
ATOM 1457 O O . LEU B 1 94 ? 13.234 7.184 -6.418 1 97.62 94 LEU B O 1
#